Protein AF-A0AAE3XC97-F1 (afdb_monomer)

pLDDT: mean 83.74, std 15.56, range [29.81, 98.5]

Sequence (335 aa):
MTAPARVTTVPLIYLNSVMHAGRLDPARVGENSGGGSLEGHSLSVSLCPQAWRRVARLGGTILFELYRSGGIFLDMHAVQGNARLLAAVLDWAVGQGLTEWQSRWQTWSQDEDGDWRYTLSASLQEAVAEAVDTHNLWEHLNEDEDTVDLSVLPVMDDGRSVVQEVRVPVGGAALRDLTGLNVGPNVDATDAVLIAWAMQVLPDLLGQDVDGVWWRETYRPAALSAPRGAIFPARVPAWQARREAWSNVDDAALLRAMPRTRRVKVPTGAPRVDVRQSGAEWKVTLVSVKPAVHLGWFETEAAAQRARQVALKRYAAGDGRSAGSGPRPARQAGA

Radius of gyration: 23.76 Å; Cα contacts (8 Å, |Δi|>4): 610; chains: 1; bounding box: 58×68×69 Å

Organism: NCBI:txid1309411

Secondary structure (DSSP, 8-state):
-PPPPPP-EEEEEEEEEEEEES---TTSTTT---S--TTTTSEEEES-HHHHHHHTT-TTPPEEEEEEEEEEEEEHHHHHT-HHHHHHHHHHHHHTTSEEEEEEEEEEEE-TTS-EEEEEESSHHHHHHHHHHHTT-GGGSBTTTTB--GGGS-B-TTS-BSEEEEEEEEE-HHHHHHH-----TTS--HHHHHHHHHHHTHHHHHTS---EEEE----BTTTTB--EEEE-GGGGGGSEEEEE-GGG--HHHHHHTPPPPEEEEPPTT---EEEEEETTEEEEEE-SSSS-EEEEEESSHHHHHHHHHHHHHHHHTT-TT--S-PPPPP-----

Solvent-accessible surface area (backbone atoms only — not comparable to full-atom values): 19111 Å² total; per-residue (Å²): 135,81,80,79,60,79,77,51,64,47,46,31,34,64,41,47,62,40,32,32,78,45,90,87,49,84,95,48,57,48,76,74,44,76,76,71,42,96,51,13,24,27,48,63,33,22,55,30,58,70,48,46,38,60,61,70,62,48,75,93,50,50,37,29,39,34,38,32,85,69,35,33,24,40,31,50,58,61,36,67,76,29,64,68,54,39,49,34,52,52,53,47,34,40,75,68,64,27,29,49,82,41,77,30,17,36,24,52,47,62,49,100,81,66,52,80,47,73,50,51,25,86,40,66,67,58,20,48,52,53,43,32,64,75,68,66,41,70,89,57,48,39,92,90,68,83,44,62,64,73,86,77,54,62,60,44,99,86,69,45,60,32,61,43,84,43,78,41,45,26,27,38,67,67,38,24,74,72,36,43,36,82,43,35,94,60,30,79,22,59,66,55,49,52,51,49,41,47,70,70,46,44,24,70,55,65,76,45,83,56,35,32,40,29,42,82,46,64,84,37,58,88,74,66,28,52,39,35,31,27,34,34,50,95,40,49,84,72,41,50,76,42,82,47,61,78,90,78,63,53,40,68,60,41,53,73,66,55,65,69,78,40,77,43,70,41,60,91,74,54,75,37,64,48,76,43,78,61,86,84,32,20,39,30,29,36,63,60,47,87,75,61,43,80,76,48,76,22,80,40,66,72,56,31,52,52,51,42,53,52,51,49,54,41,45,74,72,65,55,73,84,65,86,84,77,75,84,77,83,77,80,82,77,83,128

Nearest PDB structures (foldseek):
  3jpu-assembly3_D  TM=2.698E-01  e=8.202E+00  Pseudomonas aeruginosa

Mean predicted aligned error: 11.24 Å

Structure (mmCIF, N/CA/C/O backbone):
data_AF-A0AAE3XC97-F1
#
_entry.id   AF-A0AAE3XC97-F1
#
loop_
_atom_site.group_PDB
_atom_site.id
_atom_site.type_symbol
_atom_site.label_atom_id
_atom_site.label_alt_id
_atom_site.label_comp_id
_atom_site.label_asym_id
_atom_site.label_entity_id
_atom_site.label_seq_id
_atom_site.pdbx_PDB_ins_code
_atom_site.Cartn_x
_atom_site.Cartn_y
_atom_site.Cartn_z
_atom_site.occupancy
_atom_site.B_iso_or_equiv
_atom_site.auth_seq_id
_atom_site.auth_comp_id
_atom_site.auth_asym_id
_atom_site.auth_atom_id
_atom_site.pdbx_PDB_model_num
ATOM 1 N N . MET A 1 1 ? -6.642 25.762 -7.904 1.00 32.47 1 MET A N 1
ATOM 2 C CA . MET A 1 1 ? -6.597 24.483 -7.163 1.00 32.47 1 MET A CA 1
ATOM 3 C C . MET A 1 1 ? -8.005 23.919 -7.089 1.00 32.47 1 MET A C 1
ATOM 5 O O . MET A 1 1 ? -8.877 24.548 -6.499 1.00 32.47 1 MET A O 1
ATOM 9 N N . THR A 1 2 ? -8.254 22.804 -7.766 1.00 29.81 2 THR A N 1
ATOM 10 C CA . THR A 1 2 ? -9.528 22.072 -7.732 1.00 29.81 2 THR A CA 1
ATOM 11 C C . THR A 1 2 ? -9.727 21.489 -6.332 1.00 29.81 2 THR A C 1
ATOM 13 O O . THR A 1 2 ? -8.764 21.037 -5.719 1.00 29.81 2 THR A O 1
ATOM 16 N N . ALA A 1 3 ? -10.946 21.525 -5.789 1.00 36.25 3 ALA A N 1
ATOM 17 C CA . ALA A 1 3 ? -11.217 20.897 -4.495 1.00 36.25 3 ALA A CA 1
ATOM 18 C C . ALA A 1 3 ? -10.896 19.388 -4.571 1.00 36.25 3 ALA A C 1
ATOM 20 O O . ALA A 1 3 ? -11.250 18.770 -5.580 1.00 36.25 3 ALA A O 1
ATOM 21 N N . PRO A 1 4 ? -10.266 18.789 -3.540 1.00 51.47 4 PRO A N 1
ATOM 22 C CA . PRO A 1 4 ? -9.873 17.385 -3.580 1.00 51.47 4 PRO A CA 1
ATOM 23 C C . PRO A 1 4 ? -11.092 16.499 -3.843 1.00 51.47 4 PRO A C 1
ATOM 25 O O . PRO A 1 4 ? -12.177 16.711 -3.279 1.00 51.47 4 PRO A O 1
ATOM 28 N N . ALA A 1 5 ? -10.921 15.521 -4.736 1.00 60.62 5 ALA A N 1
ATOM 29 C CA . ALA A 1 5 ? -11.988 14.612 -5.121 1.00 60.62 5 ALA A CA 1
ATOM 30 C C . ALA A 1 5 ? -12.538 13.894 -3.878 1.00 60.62 5 ALA A C 1
ATOM 32 O O . ALA A 1 5 ? -11.799 13.364 -3.049 1.00 60.62 5 ALA A O 1
ATOM 33 N N . ARG A 1 6 ? -13.866 13.889 -3.718 1.00 71.25 6 ARG A N 1
ATOM 34 C CA . ARG A 1 6 ? -14.495 13.217 -2.576 1.00 71.25 6 ARG A CA 1
ATOM 35 C C . ARG A 1 6 ? -14.364 11.704 -2.730 1.00 71.25 6 ARG A C 1
ATOM 37 O O . ARG A 1 6 ? -14.941 11.127 -3.650 1.00 71.25 6 ARG A O 1
ATOM 44 N N . VAL A 1 7 ? -13.706 11.063 -1.767 1.00 82.62 7 VAL A N 1
ATOM 45 C CA . VAL A 1 7 ? -13.760 9.607 -1.598 1.00 82.62 7 VAL A CA 1
ATOM 46 C C . VAL A 1 7 ? -15.183 9.215 -1.196 1.00 82.62 7 VAL A C 1
ATOM 48 O O . VAL A 1 7 ? -15.694 9.654 -0.167 1.00 82.62 7 VAL A O 1
ATOM 51 N N . THR A 1 8 ? -15.849 8.428 -2.039 1.00 84.75 8 THR A N 1
ATOM 52 C CA . THR A 1 8 ? -17.245 7.988 -1.838 1.00 84.75 8 THR A CA 1
ATOM 53 C C . THR A 1 8 ? -17.368 6.484 -1.634 1.00 84.75 8 THR A C 1
ATOM 55 O O . THR A 1 8 ? -18.340 6.018 -1.042 1.00 84.75 8 THR A O 1
ATOM 58 N N . THR A 1 9 ? -16.378 5.718 -2.086 1.00 92.69 9 THR A N 1
ATOM 59 C CA . THR A 1 9 ? -16.299 4.270 -1.902 1.00 92.69 9 THR A CA 1
ATOM 60 C C . THR A 1 9 ? -14.858 3.844 -1.693 1.00 92.69 9 THR A C 1
ATOM 62 O O . THR A 1 9 ? -13.979 4.370 -2.376 1.00 92.69 9 THR A O 1
ATOM 65 N N . VAL A 1 10 ? -14.637 2.849 -0.837 1.00 95.31 10 VAL A N 1
ATOM 66 C CA . VAL A 1 10 ? -13.319 2.250 -0.595 1.00 95.31 10 VAL A CA 1
ATOM 67 C C . VAL A 1 10 ? -13.383 0.739 -0.854 1.00 95.31 10 VAL A C 1
ATOM 69 O O . VAL A 1 10 ? -14.351 0.099 -0.429 1.00 95.31 10 VAL A O 1
ATOM 72 N N . PRO A 1 11 ? -12.416 0.155 -1.583 1.00 97.88 11 PRO A N 1
ATOM 73 C CA . PRO A 1 11 ? -12.358 -1.284 -1.810 1.00 97.88 11 PRO A CA 1
ATOM 74 C C . PRO A 1 11 ? -11.697 -2.006 -0.623 1.00 97.88 11 PRO A C 1
ATOM 76 O O . PRO A 1 11 ? -10.529 -1.785 -0.332 1.00 97.88 11 PRO A O 1
ATOM 79 N N . LEU A 1 12 ? -12.437 -2.880 0.058 1.00 98.12 12 LEU A N 1
ATOM 80 C CA . LEU A 1 12 ? -11.968 -3.614 1.238 1.00 98.12 12 LEU A CA 1
ATOM 81 C C . LEU A 1 12 ? -12.045 -5.130 1.037 1.00 98.12 12 LEU A C 1
ATOM 83 O O . LEU A 1 12 ? -12.896 -5.632 0.298 1.00 98.12 12 LEU A O 1
ATOM 87 N N . ILE A 1 13 ? -11.202 -5.858 1.760 1.00 97.69 13 ILE A N 1
ATOM 88 C CA . ILE A 1 13 ? -11.203 -7.317 1.883 1.00 97.69 13 ILE A CA 1
ATOM 89 C C . ILE A 1 13 ? -11.402 -7.661 3.356 1.00 97.69 13 ILE A C 1
ATOM 91 O O . ILE A 1 13 ? -10.852 -7.002 4.234 1.00 97.69 13 ILE A O 1
ATOM 95 N N . TYR A 1 14 ? -12.201 -8.694 3.618 1.00 97.56 14 TYR A N 1
ATOM 96 C CA . TYR A 1 14 ? -12.510 -9.152 4.969 1.00 97.56 14 TYR A CA 1
ATOM 97 C C . TYR A 1 14 ? -11.948 -10.551 5.172 1.00 97.56 14 TYR A C 1
ATOM 99 O O . TYR A 1 14 ? -12.458 -11.489 4.567 1.00 97.56 14 TYR A O 1
ATOM 107 N N . LEU A 1 15 ? -10.918 -10.698 5.998 1.00 96.94 15 LEU A N 1
ATOM 108 C CA . LEU A 1 15 ? -10.241 -11.970 6.249 1.00 96.94 15 LEU A CA 1
ATOM 109 C C . LEU A 1 15 ? -10.434 -12.387 7.703 1.00 96.94 15 LEU A C 1
ATOM 111 O O . LEU A 1 15 ? -10.266 -11.578 8.609 1.00 96.94 15 LEU A O 1
ATOM 115 N N . ASN A 1 16 ? -10.777 -13.657 7.917 1.00 96.56 16 ASN A N 1
ATOM 116 C CA . ASN A 1 16 ? -10.927 -14.218 9.263 1.00 96.56 16 ASN A CA 1
ATOM 117 C C . ASN A 1 16 ? -9.623 -14.814 9.794 1.00 96.56 16 ASN A C 1
ATOM 119 O O . ASN A 1 16 ? -9.385 -14.810 11.000 1.00 96.56 16 ASN A O 1
ATOM 123 N N . SER A 1 17 ? -8.790 -15.332 8.897 1.00 96.44 17 SER A N 1
ATOM 124 C CA . SER A 1 17 ? -7.462 -15.824 9.223 1.00 96.44 17 SER A CA 1
ATOM 125 C C . SER A 1 17 ? -6.478 -15.538 8.100 1.00 96.44 17 SER A C 1
ATOM 127 O O . SER A 1 17 ? -6.857 -15.391 6.935 1.00 96.44 17 SER A O 1
ATOM 129 N N . VAL A 1 18 ? -5.211 -15.421 8.482 1.00 96.81 18 VAL A N 1
ATOM 130 C CA . VAL A 1 18 ? -4.061 -15.245 7.593 1.00 96.81 18 VAL A CA 1
ATOM 131 C C . VAL A 1 18 ? -2.865 -15.998 8.165 1.00 96.81 18 VAL A C 1
ATOM 133 O O . VAL A 1 18 ? -2.835 -16.322 9.350 1.00 96.81 18 VAL A O 1
ATOM 136 N N . MET A 1 19 ? -1.865 -16.266 7.334 1.00 95.75 19 MET A N 1
ATOM 137 C CA . MET A 1 19 ? -0.657 -16.983 7.732 1.00 95.75 19 MET A CA 1
ATOM 138 C C . MET A 1 19 ? 0.523 -16.020 7.827 1.00 95.75 19 MET A C 1
ATOM 140 O O . MET A 1 19 ? 0.697 -15.166 6.962 1.00 95.75 19 MET A O 1
ATOM 144 N N . HIS A 1 20 ? 1.358 -16.183 8.848 1.00 93.56 20 HIS A N 1
ATOM 145 C CA . HIS A 1 20 ? 2.629 -15.482 8.998 1.00 93.56 20 HIS A CA 1
ATOM 146 C C . HIS A 1 20 ? 3.760 -16.503 9.119 1.00 93.56 20 HIS A C 1
ATOM 148 O O . HIS A 1 20 ? 3.733 -17.362 10.001 1.00 93.56 20 HIS A O 1
ATOM 154 N N . ALA A 1 21 ? 4.762 -16.404 8.250 1.00 90.38 21 ALA A N 1
ATOM 155 C CA . ALA A 1 21 ? 5.972 -17.212 8.321 1.00 90.38 21 ALA A CA 1
ATOM 156 C C . ALA A 1 21 ? 7.121 -16.342 8.836 1.00 90.38 21 ALA A C 1
ATOM 158 O O . ALA A 1 21 ? 7.524 -15.389 8.171 1.00 90.38 21 ALA A O 1
ATOM 159 N N . GLY A 1 22 ? 7.644 -16.653 10.020 1.00 86.06 22 GLY A N 1
ATOM 160 C CA . GLY A 1 22 ? 8.682 -15.836 10.638 1.00 86.06 22 GLY A CA 1
ATOM 161 C C . GLY A 1 22 ? 8.659 -15.860 12.159 1.00 86.06 22 GLY A C 1
ATOM 162 O O . GLY A 1 22 ? 8.011 -16.691 12.797 1.00 86.06 22 GLY A O 1
ATOM 163 N N . ARG A 1 23 ? 9.428 -14.950 12.760 1.00 82.00 23 ARG A N 1
ATOM 164 C CA . ARG A 1 23 ? 9.372 -14.702 14.202 1.00 82.00 23 ARG A C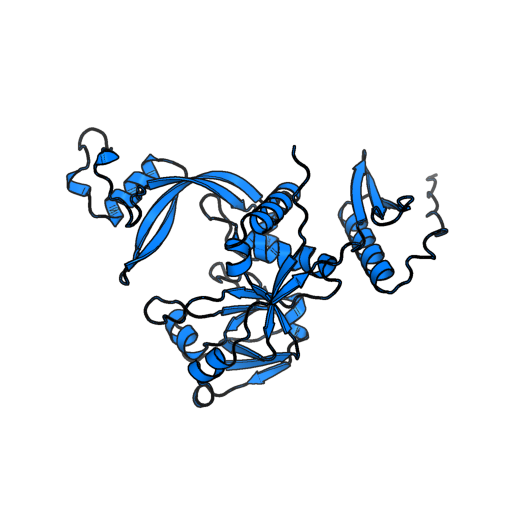A 1
ATOM 165 C C . ARG A 1 23 ? 8.235 -13.728 14.478 1.00 82.00 23 ARG A C 1
ATOM 167 O O . ARG A 1 23 ? 8.267 -12.605 13.989 1.00 82.00 23 ARG A O 1
ATOM 174 N N . LEU A 1 24 ? 7.292 -14.143 15.314 1.00 80.00 24 LEU A N 1
ATOM 175 C CA . LEU A 1 24 ? 6.235 -13.276 15.809 1.00 80.00 24 LEU A CA 1
ATOM 176 C C . LEU A 1 24 ? 6.564 -12.849 17.240 1.00 80.00 24 LEU A C 1
ATOM 178 O O . LEU A 1 24 ? 6.436 -13.643 18.171 1.00 80.00 24 LEU A O 1
ATOM 182 N N . ASP A 1 25 ? 6.981 -11.599 17.397 1.00 73.81 25 ASP A N 1
ATOM 183 C CA . ASP A 1 25 ? 7.041 -10.927 18.693 1.00 73.81 25 ASP A CA 1
ATOM 184 C C . ASP A 1 25 ? 6.136 -9.689 18.629 1.00 73.81 25 ASP A C 1
ATOM 186 O O . ASP A 1 25 ? 6.539 -8.676 18.050 1.00 73.81 25 ASP A O 1
ATOM 190 N N . PRO A 1 26 ? 4.908 -9.761 19.179 1.00 66.94 26 PRO A N 1
ATOM 191 C CA . PRO A 1 26 ? 3.961 -8.650 19.153 1.00 66.94 26 PRO A CA 1
ATOM 192 C C . PRO A 1 26 ? 4.503 -7.358 19.776 1.00 66.94 26 PRO A C 1
ATOM 194 O O . PRO A 1 26 ? 4.055 -6.282 19.394 1.00 66.94 26 PRO A O 1
ATOM 197 N N . ALA A 1 27 ? 5.461 -7.448 20.708 1.00 65.94 27 ALA A N 1
ATOM 198 C CA . ALA A 1 27 ? 6.066 -6.284 21.354 1.00 65.94 27 ALA A CA 1
ATOM 199 C C . ALA A 1 27 ? 7.127 -5.594 20.482 1.00 65.94 27 ALA A C 1
ATOM 201 O O . ALA A 1 27 ? 7.546 -4.490 20.807 1.00 65.94 27 ALA A O 1
ATOM 202 N N . ARG A 1 28 ? 7.556 -6.237 19.388 1.00 65.69 28 ARG A N 1
ATOM 203 C CA . ARG A 1 28 ? 8.660 -5.782 18.527 1.00 65.69 28 ARG A CA 1
ATOM 204 C C . ARG A 1 28 ? 8.273 -5.678 17.050 1.00 65.69 28 ARG A C 1
ATOM 206 O O . ARG A 1 28 ? 9.139 -5.590 16.176 1.00 65.69 28 ARG A O 1
ATOM 213 N N . VAL A 1 29 ? 6.973 -5.712 16.743 1.00 63.72 29 VAL A N 1
ATOM 214 C CA . VAL A 1 29 ? 6.475 -5.473 15.381 1.00 63.72 29 VAL A CA 1
ATOM 215 C C . VAL A 1 29 ? 6.812 -4.035 14.991 1.00 63.72 29 VAL A C 1
ATOM 217 O O . VAL A 1 29 ? 6.397 -3.097 15.664 1.00 63.72 29 VAL A O 1
ATOM 220 N N . GLY A 1 30 ? 7.582 -3.877 13.914 1.00 58.34 30 GLY A N 1
ATOM 221 C CA . GLY A 1 30 ? 8.114 -2.591 13.458 1.00 58.34 30 GLY A CA 1
ATOM 222 C C . GLY A 1 30 ? 9.594 -2.357 13.781 1.00 58.34 30 GLY A C 1
ATOM 223 O O . GLY A 1 30 ? 10.214 -1.532 13.120 1.00 58.34 30 GLY A O 1
ATOM 224 N N . GLU A 1 31 ? 10.193 -3.114 14.710 1.00 57.91 31 GLU A N 1
ATOM 225 C CA . GLU A 1 31 ? 11.610 -2.957 15.096 1.00 57.91 31 GLU A CA 1
ATOM 226 C C . GLU A 1 31 ? 12.584 -3.785 14.238 1.00 57.91 31 GLU A C 1
ATOM 228 O O . GLU A 1 31 ? 13.773 -3.485 14.183 1.00 57.91 31 GLU A O 1
ATOM 233 N N . ASN A 1 32 ? 12.100 -4.844 13.576 1.00 46.59 32 ASN A N 1
ATOM 234 C CA . ASN A 1 32 ? 12.940 -5.829 12.872 1.00 46.59 32 ASN A CA 1
ATOM 235 C C . ASN A 1 32 ? 12.975 -5.668 11.342 1.00 46.59 32 ASN A C 1
ATOM 237 O O . ASN A 1 32 ? 13.538 -6.514 10.647 1.00 46.59 32 ASN A O 1
ATOM 241 N N . SER A 1 33 ? 12.397 -4.606 10.788 1.00 50.41 33 SER A N 1
ATOM 242 C CA . SER A 1 33 ? 12.441 -4.323 9.352 1.00 50.41 33 SER A CA 1
ATOM 243 C C . SER A 1 33 ? 13.753 -3.622 9.000 1.00 50.41 33 SER A C 1
ATOM 245 O O . SER A 1 33 ? 13.781 -2.424 8.733 1.00 50.41 33 SER A O 1
ATOM 247 N N . GLY A 1 34 ? 14.865 -4.361 9.039 1.00 43.94 34 GLY A N 1
ATOM 248 C CA . GLY A 1 34 ? 16.161 -3.886 8.555 1.00 43.94 34 GLY A CA 1
ATOM 249 C C . GLY A 1 34 ? 16.113 -3.634 7.049 1.00 43.94 34 GLY A C 1
ATOM 250 O O . GLY A 1 34 ? 16.488 -4.513 6.289 1.00 43.94 34 GLY A O 1
ATOM 251 N N . GLY A 1 35 ? 15.586 -2.480 6.628 1.00 44.91 35 GLY A N 1
ATOM 252 C CA . GLY A 1 35 ? 15.635 -1.901 5.275 1.00 44.91 35 GLY A CA 1
ATOM 253 C C . GLY A 1 35 ? 15.030 -2.691 4.101 1.00 44.91 35 GLY A C 1
ATOM 254 O O . GLY A 1 35 ? 14.760 -2.086 3.071 1.00 44.91 35 GLY A O 1
ATOM 255 N N . GLY A 1 36 ? 14.810 -4.004 4.228 1.00 49.22 36 GLY A N 1
ATOM 256 C CA . GLY A 1 36 ? 14.456 -4.912 3.128 1.00 49.22 36 GLY A CA 1
ATOM 257 C C . GLY A 1 36 ? 13.062 -5.540 3.208 1.00 49.22 36 GLY A C 1
ATOM 258 O O . GLY A 1 36 ? 12.759 -6.425 2.415 1.00 49.22 36 GLY A O 1
ATOM 259 N N . SER A 1 37 ? 12.219 -5.126 4.161 1.00 63.97 37 SER A N 1
ATOM 260 C CA . SER A 1 37 ? 10.812 -5.556 4.220 1.00 63.97 37 SER A CA 1
ATOM 261 C C . SER A 1 37 ? 10.001 -4.827 3.147 1.00 63.97 37 SER A C 1
ATOM 263 O O . SER A 1 37 ? 9.996 -3.594 3.129 1.00 63.97 37 SER A O 1
ATOM 265 N N . LEU A 1 38 ? 9.284 -5.568 2.296 1.00 62.84 38 LEU A N 1
ATOM 266 C CA . LEU A 1 38 ? 8.373 -4.996 1.292 1.00 62.84 38 LEU A CA 1
ATOM 267 C C . LEU A 1 38 ? 7.117 -4.377 1.930 1.00 62.84 38 LEU A C 1
ATOM 269 O O . LEU A 1 38 ? 6.371 -3.663 1.268 1.00 62.84 38 LEU A O 1
ATOM 273 N N . GLU A 1 39 ? 6.889 -4.632 3.219 1.00 73.94 39 GLU A N 1
ATOM 274 C CA . GLU A 1 39 ? 5.749 -4.147 3.997 1.00 73.94 39 GLU A CA 1
ATOM 275 C C . GLU A 1 39 ? 6.148 -3.130 5.086 1.00 73.94 39 GLU A C 1
ATOM 277 O O . GLU A 1 39 ? 5.309 -2.695 5.885 1.00 73.94 39 GLU A O 1
ATOM 282 N N . GLY A 1 40 ? 7.430 -2.747 5.135 1.00 82.88 40 GLY A N 1
ATOM 283 C CA . GLY A 1 40 ? 7.964 -1.781 6.094 1.00 82.88 40 GLY A CA 1
ATOM 284 C C . GLY A 1 40 ? 7.798 -2.256 7.538 1.00 82.88 40 GLY A C 1
ATOM 285 O O . GLY A 1 40 ? 8.165 -3.386 7.864 1.00 82.88 40 GLY A O 1
ATOM 286 N N . HIS A 1 41 ? 7.229 -1.405 8.398 1.00 87.38 41 HIS A N 1
ATOM 287 C CA . HIS A 1 41 ? 6.978 -1.710 9.811 1.00 87.38 41 HIS A CA 1
ATOM 288 C C . HIS A 1 41 ? 5.860 -2.738 10.039 1.00 87.38 41 HIS A C 1
ATOM 290 O O . HIS A 1 41 ? 5.731 -3.267 11.143 1.00 87.38 41 HIS A O 1
ATOM 296 N N . SER A 1 42 ? 5.026 -3.003 9.033 1.00 90.94 42 SER A N 1
ATOM 297 C CA . SER A 1 42 ? 3.855 -3.868 9.178 1.00 90.94 42 SER A CA 1
ATOM 298 C C . SER A 1 42 ? 4.231 -5.353 9.223 1.00 90.94 42 SER A C 1
ATOM 300 O O . SER A 1 42 ? 5.241 -5.785 8.671 1.00 90.94 42 SER A O 1
ATOM 302 N N . LEU A 1 43 ? 3.397 -6.165 9.876 1.00 91.38 43 LEU A N 1
ATOM 303 C CA . LEU A 1 43 ? 3.575 -7.614 9.934 1.00 91.38 43 LEU A CA 1
ATOM 304 C C . LEU A 1 43 ? 3.118 -8.248 8.615 1.00 91.38 43 LEU A C 1
ATOM 306 O O . LEU A 1 43 ? 1.920 -8.266 8.331 1.00 91.38 43 LEU A O 1
ATOM 310 N N . SER A 1 44 ? 4.058 -8.791 7.839 1.00 91.94 44 SER A N 1
ATOM 311 C CA . SER A 1 44 ? 3.756 -9.486 6.580 1.00 91.94 44 SER A CA 1
ATOM 312 C C . SER A 1 44 ? 2.934 -10.756 6.826 1.00 91.94 44 SER A C 1
ATOM 314 O O . SER A 1 44 ? 3.241 -11.557 7.717 1.00 91.94 44 SER A O 1
ATOM 316 N N . VAL A 1 45 ? 1.871 -10.933 6.045 1.00 94.19 45 VAL A N 1
ATOM 317 C CA . VAL A 1 45 ? 0.934 -12.057 6.121 1.00 94.19 45 VAL A CA 1
ATOM 318 C C . VAL A 1 45 ? 0.525 -12.523 4.726 1.00 94.19 45 VAL A C 1
ATOM 320 O O . VAL A 1 45 ? 0.593 -11.777 3.753 1.00 94.19 45 VAL A O 1
ATOM 323 N N . SER A 1 46 ? 0.059 -13.762 4.600 1.00 94.25 46 SER A N 1
ATOM 324 C CA . SER A 1 46 ? -0.355 -14.320 3.314 1.00 94.25 46 SER A CA 1
ATOM 325 C C . SER A 1 46 ? -1.445 -15.388 3.449 1.00 94.25 46 SER A C 1
ATOM 327 O O . SER A 1 46 ? -1.650 -15.964 4.514 1.00 94.25 46 SER A O 1
ATOM 329 N N . LEU A 1 47 ? -2.143 -15.661 2.344 1.00 94.75 47 LEU A N 1
ATOM 330 C CA . LEU A 1 47 ? -2.975 -16.858 2.153 1.00 94.75 47 LEU A CA 1
ATOM 331 C C . LEU A 1 47 ? -2.244 -17.955 1.354 1.00 94.75 47 LEU A C 1
ATOM 333 O O . LEU A 1 47 ? -2.847 -18.954 0.991 1.00 94.75 47 LEU A O 1
ATOM 337 N N . CYS A 1 48 ? -0.964 -17.752 1.040 1.00 93.50 48 CYS A N 1
ATOM 338 C CA . CYS A 1 48 ? -0.124 -18.634 0.231 1.00 93.50 48 CYS A CA 1
ATOM 339 C C . CYS A 1 48 ? 1.239 -18.886 0.902 1.00 93.50 48 CYS A C 1
ATOM 341 O O . CYS A 1 48 ? 2.283 -18.589 0.307 1.00 93.50 48 CYS A O 1
ATOM 343 N N . PRO A 1 49 ? 1.287 -19.338 2.168 1.00 92.00 49 PRO A N 1
ATOM 344 C CA . PRO A 1 49 ? 2.554 -19.458 2.877 1.00 92.00 49 PRO A CA 1
ATOM 345 C C . PRO A 1 49 ? 3.537 -20.420 2.195 1.00 92.00 49 PRO A C 1
ATOM 347 O O . PRO A 1 49 ? 4.741 -20.189 2.296 1.00 92.00 49 PRO A O 1
ATOM 350 N N . GLN A 1 50 ? 3.084 -21.461 1.479 1.00 91.00 50 GLN A N 1
ATOM 351 C CA . GLN A 1 50 ? 4.006 -22.371 0.782 1.00 91.00 50 GLN A CA 1
ATOM 352 C C . GLN A 1 50 ? 4.710 -21.674 -0.383 1.00 91.00 50 GLN A C 1
ATOM 354 O O . GLN A 1 50 ? 5.918 -21.851 -0.556 1.00 91.00 50 GLN A O 1
ATOM 359 N N . ALA A 1 51 ? 3.981 -20.873 -1.164 1.00 89.94 51 ALA A N 1
ATOM 360 C CA . ALA A 1 51 ? 4.569 -20.033 -2.201 1.00 89.94 51 ALA A CA 1
ATOM 361 C C . ALA A 1 51 ? 5.545 -19.016 -1.597 1.00 89.94 51 ALA A C 1
ATOM 363 O O . ALA A 1 51 ? 6.707 -18.970 -1.998 1.00 89.94 51 ALA A O 1
ATOM 364 N N . TRP A 1 52 ? 5.126 -18.276 -0.566 1.00 86.38 52 TRP A N 1
ATOM 365 C CA . TRP A 1 52 ? 5.969 -17.259 0.072 1.00 86.38 52 TRP A CA 1
ATOM 366 C C . TRP A 1 52 ? 7.230 -17.822 0.712 1.00 86.38 52 TRP A C 1
ATOM 368 O O . TRP A 1 52 ? 8.290 -17.205 0.633 1.00 86.38 52 TRP A O 1
ATOM 378 N N . ARG A 1 53 ? 7.163 -19.031 1.275 1.00 86.75 53 ARG A N 1
ATOM 379 C CA . ARG A 1 53 ? 8.343 -19.735 1.781 1.00 86.75 53 ARG A CA 1
ATOM 380 C C . ARG A 1 53 ? 9.410 -19.924 0.701 1.00 86.75 53 ARG A C 1
ATOM 382 O O . ARG A 1 53 ? 10.596 -19.859 1.021 1.00 86.75 53 ARG A O 1
ATOM 389 N N . ARG A 1 54 ? 9.001 -20.168 -0.549 1.00 83.81 54 ARG A N 1
ATOM 390 C CA . ARG A 1 54 ? 9.912 -20.311 -1.696 1.00 83.81 54 ARG A CA 1
ATOM 391 C C . ARG A 1 54 ? 10.419 -18.948 -2.156 1.00 83.81 54 ARG A C 1
ATOM 393 O O . ARG A 1 54 ? 11.629 -18.768 -2.246 1.00 83.81 54 ARG A O 1
ATOM 400 N N . VAL A 1 55 ? 9.505 -17.998 -2.366 1.00 79.19 55 VAL A N 1
ATOM 401 C CA . VAL A 1 55 ? 9.799 -16.653 -2.890 1.00 79.19 55 VAL A CA 1
ATOM 402 C C . VAL A 1 55 ? 10.742 -15.884 -1.967 1.00 79.19 55 VAL A C 1
ATOM 404 O O . VAL A 1 55 ? 11.824 -15.478 -2.375 1.00 79.19 55 VAL A O 1
ATOM 407 N N . ALA A 1 56 ? 10.385 -15.758 -0.690 1.00 73.25 56 ALA A N 1
ATOM 408 C CA . ALA A 1 56 ? 11.165 -15.006 0.289 1.00 73.25 56 ALA A CA 1
ATOM 409 C C . ALA A 1 56 ? 12.270 -15.847 0.960 1.00 73.25 56 ALA A C 1
ATOM 411 O O . ALA A 1 56 ? 12.864 -15.417 1.947 1.00 73.25 56 ALA A O 1
ATOM 412 N N . ARG A 1 57 ? 12.545 -17.062 0.449 1.00 74.56 57 ARG A N 1
ATOM 413 C CA . ARG A 1 57 ? 13.581 -17.990 0.946 1.00 74.56 57 ARG A CA 1
ATOM 414 C C . ARG A 1 57 ? 13.547 -18.185 2.473 1.00 74.56 57 ARG A C 1
ATOM 416 O O . ARG A 1 57 ? 14.581 -18.351 3.116 1.00 74.56 57 ARG A O 1
ATOM 423 N N . LEU A 1 58 ? 12.349 -18.221 3.060 1.00 67.25 58 LEU A N 1
ATOM 424 C CA . LEU A 1 58 ? 12.100 -18.209 4.513 1.00 67.25 58 LEU A CA 1
ATOM 425 C C . LEU A 1 58 ? 12.409 -19.550 5.218 1.00 67.25 58 LEU A C 1
ATOM 427 O O . LEU A 1 58 ? 11.766 -19.885 6.211 1.00 67.25 58 LEU A O 1
ATOM 431 N N . GLY A 1 59 ? 13.315 -20.379 4.694 1.00 56.22 59 GLY A N 1
ATOM 432 C CA . GLY A 1 59 ? 13.530 -21.767 5.127 1.00 56.22 59 GLY A CA 1
ATOM 433 C C . GLY A 1 59 ? 13.591 -21.967 6.653 1.00 56.22 59 GLY A C 1
ATOM 434 O O . GLY A 1 59 ? 14.244 -21.213 7.365 1.00 56.22 59 GLY A O 1
ATOM 435 N N . GLY A 1 60 ? 12.902 -22.999 7.163 1.00 61.47 60 GLY A N 1
ATOM 436 C CA . GLY A 1 60 ? 12.966 -23.403 8.579 1.00 61.47 60 GLY A CA 1
ATOM 437 C C . GLY A 1 60 ? 12.286 -22.458 9.580 1.00 61.47 60 GLY A C 1
ATOM 438 O O . GLY A 1 60 ? 12.390 -22.680 10.785 1.00 61.47 60 GLY A O 1
ATOM 439 N N . THR A 1 61 ? 11.588 -21.420 9.113 1.00 79.69 61 THR A N 1
ATOM 440 C CA . THR A 1 61 ? 10.855 -20.486 9.978 1.00 79.69 61 THR A CA 1
ATOM 441 C C . THR A 1 61 ? 9.579 -21.096 10.565 1.00 79.69 61 THR A C 1
ATOM 443 O O . THR A 1 61 ? 8.985 -22.037 10.025 1.00 79.69 61 THR A O 1
ATOM 446 N N . ILE A 1 62 ? 9.165 -20.560 11.716 1.00 89.19 62 ILE A N 1
ATOM 447 C CA . ILE A 1 62 ? 7.918 -20.940 12.381 1.00 89.19 62 ILE A CA 1
ATOM 448 C C . ILE A 1 62 ? 6.753 -20.376 11.566 1.00 89.19 62 ILE A C 1
ATOM 450 O O . ILE A 1 62 ? 6.776 -19.211 11.170 1.00 89.19 62 ILE A O 1
ATOM 454 N N . LEU A 1 63 ? 5.740 -21.207 11.335 1.00 92.81 63 LEU A N 1
ATOM 455 C CA . LEU A 1 63 ? 4.481 -20.787 10.741 1.00 92.81 63 LEU A CA 1
ATOM 456 C C . LEU A 1 63 ? 3.467 -20.506 11.850 1.00 92.81 63 LEU A C 1
ATOM 458 O O . LEU A 1 63 ? 3.302 -21.300 12.781 1.00 92.81 63 LEU A O 1
ATOM 462 N N . PHE A 1 64 ? 2.789 -19.374 11.735 1.00 94.44 64 PHE A N 1
ATOM 463 C CA . PHE A 1 64 ? 1.676 -18.990 12.584 1.00 94.44 64 PHE A CA 1
ATOM 464 C C . PHE A 1 64 ? 0.423 -18.818 11.735 1.00 94.44 64 PHE A C 1
ATOM 466 O O . PHE A 1 64 ? 0.453 -18.133 10.714 1.00 94.44 64 PHE A O 1
ATOM 473 N N . GLU A 1 65 ? -0.682 -19.386 12.198 1.00 96.25 65 GLU A N 1
ATOM 474 C CA . GLU A 1 65 ? -2.009 -18.928 11.814 1.00 96.25 65 GLU A CA 1
ATOM 475 C C . GLU A 1 65 ? -2.394 -17.768 12.739 1.00 96.25 65 GLU A C 1
ATOM 477 O O . GLU A 1 65 ? -2.298 -17.872 13.967 1.00 96.25 65 GLU A O 1
ATOM 482 N N . LEU A 1 66 ? -2.814 -16.657 12.145 1.00 97.06 66 LEU A N 1
ATOM 483 C CA . LEU A 1 66 ? -3.353 -15.498 12.840 1.00 97.06 66 LEU A CA 1
ATOM 484 C C . LEU A 1 66 ? -4.855 -15.440 12.587 1.00 97.06 66 LEU A C 1
ATOM 486 O O . LEU A 1 66 ? -5.281 -15.416 11.434 1.00 97.06 66 LEU A O 1
ATOM 490 N N . TYR A 1 67 ? -5.652 -15.375 13.649 1.00 97.06 67 TYR A N 1
ATOM 491 C CA . TYR A 1 67 ? -7.109 -15.349 13.580 1.00 97.06 67 TYR A CA 1
ATOM 492 C C . TYR A 1 67 ? -7.691 -14.060 14.166 1.00 97.06 67 TYR A C 1
ATOM 494 O O . TYR A 1 67 ? -7.365 -13.656 15.286 1.00 97.06 67 TYR A O 1
ATOM 502 N N . ARG A 1 68 ? -8.614 -13.453 13.418 1.00 95.81 68 ARG A N 1
ATOM 503 C CA . ARG A 1 68 ? -9.480 -12.351 13.841 1.00 95.81 68 ARG A CA 1
ATOM 504 C C . ARG A 1 68 ? -10.744 -12.375 12.990 1.00 95.81 68 ARG A C 1
ATOM 506 O O . ARG A 1 68 ? -10.692 -12.123 11.793 1.00 95.81 68 ARG A O 1
ATOM 513 N N . SER A 1 69 ? -11.898 -12.610 13.611 1.00 94.94 69 SER A N 1
ATOM 514 C CA . SER A 1 69 ? -13.177 -12.550 12.897 1.00 94.94 69 SER A CA 1
ATOM 515 C C . SER A 1 69 ? -13.384 -11.170 12.265 1.00 94.94 69 SER A C 1
ATOM 517 O O . SER A 1 69 ? -13.389 -10.159 12.967 1.00 94.94 69 SER A O 1
ATOM 519 N N . GLY A 1 70 ? -13.601 -11.141 10.949 1.00 94.38 70 GLY A N 1
ATOM 520 C CA . GLY A 1 70 ? -13.892 -9.924 10.198 1.00 94.38 70 GLY A CA 1
ATOM 521 C C . GLY A 1 70 ? -12.729 -8.937 10.101 1.00 94.38 70 GLY A C 1
ATOM 522 O O . GLY A 1 70 ? -12.995 -7.741 10.028 1.00 94.38 70 GLY A O 1
ATOM 523 N N . GLY A 1 71 ? -11.474 -9.401 10.107 1.00 97.31 71 GLY A N 1
ATOM 524 C CA . GLY A 1 71 ? -10.308 -8.540 9.904 1.00 97.31 71 GLY A CA 1
ATOM 525 C C . GLY A 1 71 ? -10.402 -7.749 8.595 1.00 97.31 71 GLY A C 1
ATOM 526 O O . GLY A 1 71 ? -10.749 -8.313 7.557 1.00 97.31 71 GLY A O 1
ATOM 527 N N . ILE A 1 72 ? -10.132 -6.444 8.640 1.00 98.06 72 ILE A N 1
ATOM 528 C CA . ILE A 1 72 ? -10.420 -5.509 7.540 1.00 98.06 72 ILE A CA 1
ATOM 529 C C . ILE A 1 72 ? -9.126 -5.056 6.869 1.00 98.06 72 ILE A C 1
ATOM 531 O O . ILE A 1 72 ? -8.271 -4.461 7.517 1.00 98.06 72 ILE A O 1
ATOM 535 N N . PHE A 1 73 ? -9.014 -5.258 5.559 1.00 98.50 73 PHE A N 1
ATOM 536 C CA . PHE A 1 73 ? -7.842 -4.869 4.776 1.00 98.50 73 PHE A CA 1
ATOM 537 C C . PHE A 1 73 ? -8.230 -3.973 3.600 1.00 98.50 73 PHE A C 1
ATOM 539 O O . PHE A 1 73 ? -9.225 -4.238 2.923 1.00 98.50 73 PHE A O 1
ATOM 546 N N . LEU A 1 74 ? -7.441 -2.933 3.327 1.00 98.50 74 LEU A N 1
ATOM 547 C CA . LEU A 1 74 ? -7.555 -2.161 2.086 1.00 98.50 74 LEU A CA 1
ATOM 548 C C . LEU A 1 74 ? -7.032 -2.993 0.907 1.00 98.50 74 LEU A C 1
ATOM 550 O O . LEU A 1 74 ? -5.929 -3.528 0.971 1.00 98.50 74 LEU A O 1
ATOM 554 N N . ASP A 1 75 ? -7.802 -3.080 -0.176 1.00 98.25 75 ASP A N 1
ATOM 555 C CA . ASP A 1 75 ? -7.361 -3.741 -1.407 1.00 98.25 75 ASP A CA 1
ATOM 556 C C . ASP A 1 75 ? -6.511 -2.790 -2.259 1.00 98.25 75 ASP A C 1
ATOM 558 O O . ASP A 1 75 ? -7.047 -1.904 -2.931 1.00 98.25 75 ASP A O 1
ATOM 562 N N . MET A 1 76 ? -5.193 -2.983 -2.234 1.00 97.62 76 MET A N 1
ATOM 563 C CA . MET A 1 76 ? -4.213 -2.083 -2.853 1.00 97.62 76 MET A CA 1
ATOM 564 C C . MET A 1 76 ? -4.410 -1.977 -4.367 1.00 97.62 76 MET A C 1
ATOM 566 O O . MET A 1 76 ? -4.581 -0.880 -4.902 1.00 97.62 76 MET A O 1
ATOM 570 N N . HIS A 1 77 ? -4.506 -3.121 -5.049 1.00 95.75 77 HIS A N 1
ATOM 571 C CA . HIS A 1 77 ? -4.684 -3.165 -6.501 1.00 95.75 77 HIS A CA 1
ATOM 572 C C . HIS A 1 77 ? -6.027 -2.569 -6.929 1.00 95.75 77 HIS A C 1
ATOM 574 O O . HIS A 1 77 ? -6.113 -1.894 -7.954 1.00 95.75 77 HIS A O 1
ATOM 580 N N . ALA A 1 78 ? -7.092 -2.764 -6.145 1.00 97.19 78 ALA A N 1
ATOM 581 C CA . ALA A 1 78 ? -8.380 -2.146 -6.450 1.00 97.19 78 ALA A CA 1
ATOM 582 C C . ALA A 1 78 ? -8.379 -0.621 -6.241 1.00 97.19 78 ALA A C 1
ATOM 584 O O . ALA A 1 78 ? -9.157 0.073 -6.905 1.00 97.19 78 ALA A O 1
ATOM 585 N N . VAL A 1 79 ? -7.543 -0.089 -5.338 1.00 97.06 79 VAL A N 1
ATOM 586 C CA . VAL A 1 79 ? -7.313 1.361 -5.235 1.00 97.06 79 VAL A CA 1
ATOM 587 C C . VAL A 1 79 ? -6.519 1.865 -6.436 1.00 97.06 79 VAL A C 1
ATOM 589 O O . VAL A 1 79 ? -6.949 2.831 -7.061 1.00 97.06 79 VAL A O 1
ATOM 592 N N . GLN A 1 80 ? -5.420 1.199 -6.796 1.00 95.25 80 GLN A N 1
ATOM 593 C CA . GLN A 1 80 ? -4.581 1.580 -7.940 1.00 95.25 80 GLN A CA 1
ATOM 594 C C . GLN A 1 80 ? -5.355 1.529 -9.267 1.00 95.25 80 GLN A C 1
ATOM 596 O O . GLN A 1 80 ? -5.249 2.437 -10.085 1.00 95.25 80 GLN A O 1
ATOM 601 N N . GLY A 1 81 ? -6.243 0.544 -9.436 1.00 95.12 81 GLY A N 1
ATOM 602 C CA . GLY A 1 81 ? -7.173 0.459 -10.567 1.00 95.12 81 GLY A CA 1
ATOM 603 C C . GLY A 1 81 ? -8.321 1.483 -10.542 1.00 95.12 81 GLY A C 1
ATOM 604 O O . GLY A 1 81 ? -9.159 1.496 -11.443 1.00 95.12 81 GLY A O 1
ATOM 605 N N . ASN A 1 82 ? -8.405 2.340 -9.520 1.00 94.88 82 ASN A N 1
ATOM 606 C CA . ASN A 1 82 ? -9.398 3.403 -9.397 1.00 94.88 82 ASN A CA 1
ATOM 607 C C . ASN A 1 82 ? -8.715 4.775 -9.398 1.00 94.88 82 ASN A C 1
ATOM 609 O O . ASN A 1 82 ? -8.472 5.365 -8.345 1.00 94.88 82 ASN A O 1
ATOM 613 N N . ALA A 1 83 ? -8.494 5.324 -10.595 1.00 92.19 83 ALA A N 1
ATOM 614 C CA . ALA A 1 83 ? -7.778 6.585 -10.801 1.00 92.19 83 ALA A CA 1
ATOM 615 C C . ALA A 1 83 ? -8.293 7.756 -9.941 1.00 92.19 83 ALA A C 1
ATOM 617 O O . ALA A 1 83 ? -7.504 8.559 -9.454 1.00 92.19 83 ALA A O 1
ATOM 618 N N . ARG A 1 84 ? -9.612 7.853 -9.705 1.00 90.69 84 ARG A N 1
ATOM 619 C CA . ARG A 1 84 ? -10.186 8.932 -8.878 1.00 90.69 84 ARG A CA 1
ATOM 620 C C . ARG A 1 84 ? -9.842 8.779 -7.401 1.00 90.69 84 ARG A C 1
ATOM 622 O O . ARG A 1 84 ? -9.589 9.779 -6.737 1.00 90.69 84 ARG A O 1
ATOM 629 N N . LEU A 1 85 ? -9.895 7.551 -6.885 1.00 93.50 85 LEU A N 1
ATOM 630 C CA . LEU A 1 85 ? -9.524 7.280 -5.500 1.00 93.50 85 LEU A CA 1
ATOM 631 C C . LEU A 1 85 ? -8.017 7.444 -5.319 1.00 93.50 85 LEU A C 1
ATOM 633 O O . LEU A 1 85 ? -7.610 8.155 -4.410 1.00 93.50 85 LEU A O 1
ATOM 637 N N . LEU A 1 86 ? -7.219 6.852 -6.209 1.00 95.12 86 LEU A N 1
ATOM 638 C CA . LEU A 1 86 ? -5.766 6.966 -6.173 1.00 95.12 86 LEU A CA 1
ATOM 639 C C . LEU A 1 86 ? -5.326 8.436 -6.177 1.00 95.12 86 LEU A C 1
ATOM 641 O O . LEU A 1 86 ? -4.607 8.847 -5.274 1.00 95.12 86 LEU A O 1
ATOM 645 N N . ALA A 1 87 ? -5.840 9.250 -7.106 1.00 90.25 87 ALA A N 1
ATOM 646 C CA . ALA A 1 87 ? -5.537 10.680 -7.153 1.00 90.25 87 ALA A CA 1
ATOM 647 C C . ALA A 1 87 ? -5.890 11.398 -5.839 1.00 90.25 87 ALA A C 1
ATOM 649 O O . ALA A 1 87 ? -5.080 12.157 -5.323 1.00 90.25 87 ALA A O 1
ATOM 650 N N . ALA A 1 88 ? -7.056 11.112 -5.245 1.00 89.00 88 ALA A N 1
ATOM 651 C CA . ALA A 1 88 ? -7.450 11.716 -3.970 1.00 89.00 88 ALA A CA 1
ATOM 652 C C . ALA A 1 88 ? -6.509 11.343 -2.810 1.00 89.00 88 ALA A C 1
ATOM 654 O O . ALA A 1 88 ? -6.281 12.159 -1.916 1.00 89.00 88 ALA A O 1
ATOM 655 N N . VAL A 1 89 ? -5.980 10.117 -2.808 1.00 93.62 89 VAL A N 1
ATOM 656 C CA . VAL A 1 89 ? -5.032 9.651 -1.790 1.00 93.62 89 VAL A CA 1
ATOM 657 C C . VAL A 1 89 ? -3.647 10.274 -1.996 1.00 93.62 89 VAL A C 1
ATOM 659 O O . VAL A 1 89 ? -3.042 10.736 -1.030 1.00 93.62 89 VAL A O 1
ATOM 662 N N . LEU A 1 90 ? -3.171 10.362 -3.239 1.00 93.50 90 LEU A N 1
ATOM 663 C CA . LEU A 1 90 ? -1.899 11.015 -3.564 1.00 93.50 90 LEU A CA 1
ATOM 664 C C . LEU A 1 90 ? -1.943 12.524 -3.266 1.00 93.50 90 LEU A C 1
ATOM 666 O O . LEU A 1 90 ? -1.028 13.052 -2.637 1.00 93.50 90 LEU A O 1
ATOM 670 N N . ASP A 1 91 ? -3.036 13.207 -3.617 1.00 86.38 91 ASP A N 1
ATOM 671 C CA . ASP A 1 91 ? -3.248 14.621 -3.280 1.00 86.38 91 ASP A CA 1
ATOM 672 C C . ASP A 1 91 ? -3.250 14.851 -1.764 1.00 86.38 91 ASP A C 1
ATOM 674 O O . ASP A 1 91 ? -2.702 15.844 -1.279 1.00 86.38 91 ASP A O 1
ATOM 678 N N . TRP A 1 92 ? -3.851 13.931 -0.998 1.00 91.44 92 TRP A N 1
ATOM 679 C CA . TRP A 1 92 ? -3.782 13.967 0.461 1.00 91.44 92 TRP A CA 1
ATOM 680 C C . TRP A 1 92 ? -2.333 13.867 0.944 1.00 91.44 92 TRP A C 1
ATOM 682 O O . TRP A 1 92 ? -1.918 14.710 1.734 1.00 91.44 92 TRP A O 1
ATOM 692 N N . ALA A 1 93 ? -1.553 12.902 0.452 1.00 91.06 93 ALA A N 1
ATOM 693 C CA . ALA A 1 93 ? -0.170 12.708 0.886 1.00 91.06 93 ALA A CA 1
ATOM 694 C C . ALA A 1 93 ? 0.721 13.921 0.582 1.00 91.06 93 ALA A C 1
ATOM 696 O O . ALA A 1 93 ? 1.497 14.343 1.442 1.00 91.06 93 ALA A O 1
ATOM 697 N N . VAL A 1 94 ? 0.545 14.542 -0.589 1.00 87.62 94 VAL A N 1
ATOM 698 C CA . VAL A 1 94 ? 1.204 15.811 -0.935 1.00 87.62 94 VAL A CA 1
ATOM 699 C C . VAL A 1 94 ? 0.770 16.929 0.008 1.00 87.62 94 VAL A C 1
ATOM 701 O O . VAL A 1 94 ? 1.606 17.650 0.544 1.00 87.62 94 VAL A O 1
ATOM 704 N N . GLY A 1 95 ? -0.532 17.048 0.283 1.00 82.25 95 GLY A N 1
ATOM 705 C CA . GLY A 1 95 ? -1.060 18.031 1.230 1.00 82.25 95 GLY A CA 1
ATOM 706 C C . GLY A 1 95 ? -0.612 17.819 2.682 1.00 82.25 95 GLY A C 1
ATOM 707 O O . GLY A 1 95 ? -0.680 18.756 3.471 1.00 82.25 95 GLY A O 1
ATOM 708 N N . GLN A 1 96 ? -0.172 16.612 3.050 1.00 84.88 96 GLN A N 1
ATOM 709 C CA . GLN A 1 96 ? 0.438 16.303 4.350 1.00 84.88 96 GLN A CA 1
ATOM 710 C C . GLN A 1 96 ? 1.969 16.462 4.357 1.00 84.88 96 GLN A C 1
ATOM 712 O O . GLN A 1 96 ? 2.590 16.235 5.391 1.00 84.88 96 GLN A O 1
ATOM 717 N N . GLY A 1 97 ? 2.593 16.810 3.227 1.00 88.69 97 GLY A N 1
ATOM 718 C CA . GLY A 1 97 ? 4.053 16.879 3.112 1.00 88.69 97 GLY A CA 1
ATOM 719 C C . GLY A 1 97 ? 4.753 15.518 3.221 1.00 88.69 97 GLY A C 1
ATOM 720 O O . GLY A 1 97 ? 5.944 15.463 3.514 1.00 88.69 97 GLY A O 1
ATOM 721 N N . LEU A 1 98 ? 4.030 14.411 3.008 1.00 90.38 98 LEU A N 1
ATOM 722 C CA . LEU A 1 98 ? 4.597 13.055 3.024 1.00 90.38 98 LEU A CA 1
ATOM 723 C C . LEU A 1 98 ? 5.318 12.727 1.713 1.00 90.38 98 LEU A C 1
ATOM 725 O O . LEU A 1 98 ? 6.299 11.979 1.699 1.00 90.38 98 LEU A O 1
ATOM 729 N N . THR A 1 99 ? 4.819 13.296 0.619 1.00 94.56 99 THR A N 1
ATOM 730 C CA . THR A 1 99 ? 5.353 13.121 -0.729 1.00 94.56 99 THR A CA 1
ATOM 731 C C . THR A 1 99 ? 5.352 14.424 -1.496 1.00 94.56 99 THR A C 1
ATOM 733 O O . THR A 1 99 ? 4.580 15.336 -1.207 1.00 94.56 99 THR A O 1
ATOM 736 N N . GLU A 1 100 ? 6.121 14.451 -2.570 1.00 93.00 100 GLU A N 1
ATOM 737 C CA . GLU A 1 100 ? 6.028 15.465 -3.610 1.00 93.00 100 GLU A CA 1
ATOM 738 C C . GLU A 1 100 ? 6.000 14.808 -4.989 1.00 93.00 100 GLU A C 1
ATOM 740 O O . GLU A 1 100 ? 6.431 13.669 -5.169 1.00 93.00 100 GLU A O 1
ATOM 745 N N . TRP A 1 101 ? 5.462 15.522 -5.973 1.00 94.00 101 TRP A N 1
ATOM 746 C CA . TRP A 1 101 ? 5.424 15.040 -7.346 1.00 94.00 101 TRP A CA 1
ATOM 747 C C . TRP A 1 101 ? 6.706 15.414 -8.075 1.00 94.00 101 TRP A C 1
ATOM 749 O O . TRP A 1 101 ? 6.951 16.604 -8.288 1.00 94.00 101 TRP A O 1
ATOM 759 N N . GLN A 1 102 ? 7.444 14.426 -8.571 1.00 94.44 102 GLN A N 1
ATOM 760 C CA . GLN A 1 102 ? 8.638 14.669 -9.377 1.00 94.44 102 GLN A CA 1
ATOM 761 C C . GLN A 1 102 ? 8.535 14.027 -10.764 1.00 94.44 102 GLN A C 1
ATOM 763 O O . GLN A 1 102 ? 7.896 12.987 -10.932 1.00 94.44 102 GLN A O 1
ATOM 768 N N . SER A 1 103 ? 9.144 14.680 -11.757 1.00 95.81 103 SER A N 1
ATOM 769 C CA . SER A 1 103 ? 9.407 14.068 -13.062 1.00 95.81 103 SER A CA 1
ATOM 770 C C . SER A 1 103 ? 10.543 13.059 -12.919 1.00 95.81 103 SER A C 1
ATOM 772 O O . SER A 1 103 ? 11.570 13.354 -12.299 1.00 95.81 103 SER A O 1
ATOM 774 N N . ARG A 1 104 ? 10.344 11.867 -13.471 1.00 95.88 104 ARG A N 1
ATOM 775 C CA . ARG A 1 104 ? 11.313 10.771 -13.510 1.00 95.88 104 ARG A CA 1
ATOM 776 C C . ARG A 1 104 ? 11.261 10.085 -14.855 1.00 95.88 104 ARG A C 1
ATOM 778 O O . ARG A 1 104 ? 10.258 10.171 -15.555 1.00 95.88 104 ARG A O 1
ATOM 785 N N . TRP A 1 105 ? 12.324 9.368 -15.172 1.00 95.69 105 TRP A N 1
ATOM 786 C CA . TRP A 1 105 ? 12.370 8.509 -16.341 1.00 95.69 105 TRP A CA 1
ATOM 787 C C . TRP A 1 105 ? 12.161 7.067 -15.901 1.00 95.69 105 TRP A C 1
ATOM 789 O O . TRP A 1 105 ? 12.866 6.586 -15.021 1.00 95.69 105 TRP A O 1
ATOM 799 N N . GLN A 1 106 ? 11.147 6.413 -16.459 1.00 95.56 106 GLN A N 1
ATOM 800 C CA . GLN A 1 106 ? 10.927 4.981 -16.302 1.00 95.56 106 GLN A CA 1
ATOM 801 C C . GLN A 1 106 ? 11.657 4.233 -17.402 1.00 95.56 106 GLN A C 1
ATOM 803 O O . GLN A 1 106 ? 11.475 4.580 -18.570 1.00 95.56 106 GLN A O 1
ATOM 808 N N . THR A 1 107 ? 12.383 3.187 -17.020 1.00 95.44 107 THR A N 1
ATOM 809 C CA . THR A 1 107 ? 12.954 2.206 -17.944 1.00 95.44 107 THR A CA 1
ATOM 810 C C . THR A 1 107 ? 12.292 0.860 -17.704 1.00 95.44 107 THR A C 1
ATOM 812 O O . THR A 1 107 ? 12.311 0.361 -16.582 1.00 95.44 107 THR A O 1
ATOM 815 N N . TRP A 1 108 ? 11.685 0.292 -18.743 1.00 95.12 108 TRP A N 1
ATOM 816 C CA . TRP A 1 108 ? 10.999 -0.992 -18.706 1.00 95.12 108 TRP A CA 1
ATOM 817 C C . TRP A 1 108 ? 11.898 -2.132 -19.177 1.00 95.12 108 TRP A C 1
ATOM 819 O O . TRP A 1 108 ? 12.599 -2.028 -20.186 1.00 95.12 108 TRP A O 1
ATOM 829 N N . SER A 1 109 ? 11.792 -3.258 -18.485 1.00 91.62 109 SER A N 1
ATOM 830 C CA . SER A 1 109 ? 12.434 -4.519 -18.838 1.00 91.62 109 SER A CA 1
ATOM 831 C C . SER A 1 109 ? 11.524 -5.696 -18.514 1.00 91.62 109 SER A C 1
ATOM 833 O O . SER A 1 109 ? 10.614 -5.583 -17.690 1.00 91.62 109 SER A O 1
ATOM 835 N N . GLN A 1 110 ? 11.735 -6.820 -19.191 1.00 89.44 110 GLN A N 1
ATOM 836 C CA . GLN A 1 110 ? 11.088 -8.080 -18.839 1.00 89.44 110 GLN A CA 1
ATOM 837 C C . GLN A 1 110 ? 12.015 -8.875 -17.924 1.00 89.44 110 GLN A C 1
ATOM 839 O O . GLN A 1 110 ? 13.230 -8.885 -18.123 1.00 89.44 110 GLN A O 1
ATOM 844 N N . ASP A 1 111 ? 11.447 -9.524 -16.912 1.00 83.19 111 ASP A N 1
ATOM 845 C CA . ASP A 1 111 ? 12.182 -10.539 -16.166 1.00 83.19 111 ASP A CA 1
ATOM 846 C C . ASP A 1 111 ? 12.279 -11.863 -16.950 1.00 83.19 111 ASP A C 1
ATOM 848 O O . ASP A 1 111 ? 11.783 -11.985 -18.071 1.00 83.19 111 ASP A O 1
ATOM 852 N N . GLU A 1 112 ? 12.933 -12.870 -16.361 1.00 79.75 112 GLU A N 1
ATOM 853 C CA . GLU A 1 112 ? 13.122 -14.196 -16.974 1.00 79.75 112 GLU A CA 1
ATOM 854 C C . GLU A 1 112 ? 11.798 -14.902 -17.334 1.00 79.75 112 GLU A C 1
ATOM 856 O O . GLU A 1 112 ? 11.788 -15.787 -18.190 1.00 79.75 112 GLU A O 1
ATOM 861 N N . ASP A 1 113 ? 10.684 -14.503 -16.712 1.00 76.88 113 ASP A N 1
ATOM 862 C CA . ASP A 1 113 ? 9.346 -15.051 -16.941 1.00 76.88 113 ASP A CA 1
ATOM 863 C C . ASP A 1 113 ? 8.523 -14.218 -17.947 1.00 76.88 113 ASP A C 1
ATOM 865 O O . ASP A 1 113 ? 7.368 -14.553 -18.235 1.00 76.88 113 ASP A O 1
ATOM 869 N N . GLY A 1 114 ? 9.102 -13.147 -18.504 1.00 79.56 114 GLY A N 1
ATOM 870 C CA . GLY A 1 114 ? 8.447 -12.249 -19.455 1.00 79.56 114 GLY A CA 1
ATOM 871 C C . GLY A 1 114 ? 7.511 -11.221 -18.808 1.00 79.56 114 GLY A C 1
ATOM 872 O O . GLY A 1 114 ? 6.775 -10.535 -19.520 1.00 79.56 114 GLY A O 1
ATOM 873 N N . ASP A 1 115 ? 7.503 -11.097 -17.476 1.00 82.44 115 ASP A N 1
ATOM 874 C CA . ASP A 1 115 ? 6.707 -10.084 -16.787 1.00 82.44 115 ASP A CA 1
ATOM 875 C C . ASP A 1 115 ? 7.447 -8.730 -16.828 1.00 82.44 115 ASP A C 1
ATOM 877 O O . ASP A 1 115 ? 8.616 -8.604 -16.456 1.00 82.44 115 ASP A O 1
ATOM 881 N N . TRP A 1 116 ? 6.740 -7.686 -17.265 1.00 86.62 116 TRP A N 1
ATOM 882 C CA . TRP A 1 116 ? 7.272 -6.326 -17.342 1.00 86.62 116 TRP A CA 1
ATOM 883 C C . TRP A 1 116 ? 7.483 -5.707 -15.952 1.00 86.62 116 TRP A C 1
ATOM 885 O O . TRP A 1 116 ? 6.581 -5.696 -15.108 1.00 86.62 116 TRP A O 1
ATOM 895 N N . ARG A 1 117 ? 8.655 -5.108 -15.742 1.00 89.19 117 ARG A N 1
ATOM 896 C CA . ARG A 1 117 ? 9.038 -4.320 -14.564 1.00 89.19 117 ARG A CA 1
ATOM 897 C C . ARG A 1 117 ? 9.662 -3.007 -15.007 1.00 89.19 117 ARG A C 1
ATOM 899 O O . ARG A 1 117 ? 10.084 -2.880 -16.152 1.00 89.19 117 ARG A O 1
ATOM 906 N N . TYR A 1 118 ? 9.718 -2.037 -14.100 1.00 93.12 118 TYR A N 1
ATOM 907 C CA . TYR A 1 118 ? 10.400 -0.779 -14.368 1.00 93.12 118 TYR A CA 1
ATOM 908 C C . TYR A 1 118 ? 11.331 -0.366 -13.236 1.00 93.12 118 TYR A C 1
ATOM 910 O O . TYR A 1 118 ? 11.092 -0.670 -12.064 1.00 93.12 118 TYR A O 1
ATOM 918 N N . THR A 1 119 ? 12.353 0.396 -13.602 1.00 93.44 119 THR A N 1
ATOM 919 C CA . THR A 1 119 ? 13.200 1.181 -12.701 1.00 93.44 119 THR A CA 1
ATOM 920 C C . THR A 1 119 ? 12.960 2.672 -12.946 1.00 93.44 119 THR A C 1
ATOM 922 O O . THR A 1 119 ? 12.368 3.064 -13.955 1.00 93.44 119 THR A O 1
ATOM 925 N N . LEU A 1 120 ? 13.331 3.516 -11.979 1.00 95.00 120 LEU A N 1
ATOM 926 C CA . LEU A 1 120 ? 13.214 4.971 -12.086 1.00 95.00 120 LEU A CA 1
ATOM 927 C C . LEU A 1 120 ? 14.594 5.618 -12.037 1.00 95.00 120 LEU A C 1
ATOM 929 O O . LEU A 1 120 ? 15.370 5.348 -11.121 1.00 95.00 120 LEU A O 1
ATOM 933 N N . SER A 1 121 ? 14.819 6.560 -12.945 1.00 95.00 121 SER A N 1
ATOM 934 C CA . SER A 1 121 ? 16.049 7.342 -13.041 1.00 95.00 121 SER A CA 1
ATOM 935 C C . SER A 1 121 ? 15.761 8.839 -12.975 1.00 95.00 121 SER A C 1
ATOM 937 O O . SER A 1 121 ? 14.656 9.305 -13.289 1.00 95.00 121 SER A O 1
ATOM 939 N N . ALA A 1 122 ? 16.758 9.611 -12.541 1.00 93.88 122 ALA A N 1
ATOM 940 C CA . ALA A 1 122 ? 16.632 11.057 -12.400 1.00 93.88 122 ALA A CA 1
ATOM 941 C C . ALA A 1 122 ? 16.777 11.775 -13.749 1.00 93.88 122 ALA A C 1
ATOM 943 O O . ALA A 1 122 ? 16.245 12.874 -13.919 1.00 93.88 122 ALA A O 1
ATOM 944 N N . SER A 1 123 ? 17.459 11.151 -14.713 1.00 93.19 123 SER A N 1
ATOM 945 C CA . SER A 1 123 ? 17.713 11.718 -16.037 1.00 93.19 123 SER A CA 1
ATOM 946 C C . SER A 1 123 ? 17.396 10.748 -17.177 1.00 93.19 123 SER A C 1
ATOM 948 O O . SER A 1 123 ? 17.366 9.531 -16.994 1.00 93.19 123 SER A O 1
ATOM 950 N N . LEU A 1 124 ? 17.188 11.311 -18.373 1.00 92.12 124 LEU A N 1
ATOM 951 C CA . LEU A 1 124 ? 17.038 10.538 -19.605 1.00 92.12 124 LEU A CA 1
ATOM 952 C C . LEU A 1 124 ? 18.295 9.711 -19.891 1.00 92.12 124 LEU A C 1
ATOM 954 O O . LEU A 1 124 ? 18.179 8.557 -20.277 1.00 92.12 124 LEU A O 1
ATOM 958 N N . GLN A 1 125 ? 19.484 10.279 -19.669 1.00 90.81 125 GLN A N 1
ATOM 959 C CA . GLN A 1 125 ? 20.755 9.598 -19.922 1.00 90.81 125 GLN A CA 1
ATOM 960 C C . GLN A 1 125 ? 20.890 8.321 -19.082 1.00 90.81 125 GLN A C 1
ATOM 962 O O . GLN A 1 125 ? 21.204 7.268 -19.623 1.00 90.81 125 GLN A O 1
ATOM 967 N N . GLU A 1 126 ? 20.584 8.392 -17.784 1.00 92.12 126 GLU A N 1
ATOM 968 C CA . GLU A 1 126 ? 20.567 7.217 -16.900 1.00 92.12 126 GLU A CA 1
ATOM 969 C C . GLU A 1 126 ? 19.537 6.174 -17.353 1.00 92.12 126 GLU A C 1
ATOM 971 O O . GLU A 1 126 ? 19.822 4.982 -17.357 1.00 92.12 126 GLU A O 1
ATOM 976 N N . ALA A 1 127 ? 18.337 6.613 -17.744 1.00 92.62 127 ALA A N 1
ATOM 977 C CA . ALA A 1 127 ? 17.286 5.711 -18.207 1.00 92.62 127 ALA A CA 1
ATOM 978 C C . ALA A 1 127 ? 17.645 5.004 -19.523 1.00 92.62 127 ALA A C 1
ATOM 980 O O . ALA A 1 127 ? 17.344 3.822 -19.685 1.00 92.62 127 ALA A O 1
ATOM 981 N N . VAL A 1 128 ? 18.301 5.714 -20.445 1.00 91.50 128 VAL A N 1
ATOM 982 C CA . VAL A 1 128 ? 18.818 5.150 -21.697 1.00 91.50 128 VAL A CA 1
ATOM 983 C C . VAL A 1 128 ? 19.958 4.178 -21.414 1.00 91.50 128 VAL A C 1
ATOM 985 O O . VAL A 1 128 ? 19.936 3.084 -21.961 1.00 91.50 128 VAL A O 1
ATOM 988 N N . ALA A 1 129 ? 20.904 4.520 -20.537 1.00 89.31 129 ALA A N 1
ATOM 989 C CA . ALA A 1 129 ? 21.992 3.617 -20.161 1.00 89.31 129 ALA A CA 1
ATOM 990 C C . ALA A 1 129 ? 21.462 2.298 -19.566 1.00 89.31 129 ALA A C 1
ATOM 992 O O . ALA A 1 129 ? 21.879 1.224 -19.992 1.00 89.31 129 ALA A O 1
ATOM 993 N N . GLU A 1 130 ? 20.478 2.377 -18.664 1.00 91.38 130 GLU A N 1
ATOM 994 C CA . GLU A 1 130 ? 19.778 1.205 -18.120 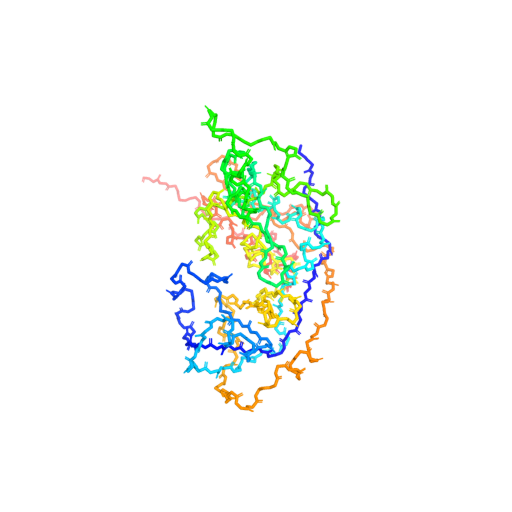1.00 91.38 130 GLU A CA 1
ATOM 995 C C . GLU A 1 130 ? 19.101 0.381 -19.228 1.00 91.38 130 GLU A C 1
ATOM 997 O O . GLU A 1 130 ? 19.163 -0.849 -19.227 1.00 91.38 130 GLU A O 1
ATOM 1002 N N . ALA A 1 131 ? 18.459 1.044 -20.198 1.00 91.31 131 ALA A N 1
ATOM 1003 C CA . ALA A 1 131 ? 17.801 0.366 -21.311 1.00 91.31 131 ALA A CA 1
ATOM 1004 C C . ALA A 1 131 ? 18.811 -0.334 -22.233 1.00 91.31 131 ALA A C 1
ATOM 1006 O O . ALA A 1 131 ? 18.551 -1.447 -22.680 1.00 91.31 131 ALA A O 1
ATOM 1007 N N . VAL A 1 132 ? 19.958 0.292 -22.502 1.00 88.25 132 VAL A N 1
ATOM 1008 C CA . VAL A 1 132 ? 21.027 -0.278 -23.334 1.00 88.25 132 VAL A CA 1
ATOM 1009 C C . VAL A 1 132 ? 21.613 -1.525 -22.697 1.00 88.25 132 VAL A C 1
ATOM 1011 O O . VAL A 1 132 ? 21.744 -2.535 -23.387 1.00 88.25 132 VAL A O 1
ATOM 1014 N N . ASP A 1 133 ? 21.914 -1.469 -21.400 1.00 87.25 133 ASP A N 1
ATOM 1015 C CA . ASP A 1 133 ? 22.416 -2.620 -20.650 1.00 87.25 133 ASP A CA 1
ATOM 1016 C C . ASP A 1 133 ? 21.382 -3.751 -20.643 1.00 87.25 133 ASP A C 1
ATOM 1018 O O . ASP A 1 133 ? 21.646 -4.864 -21.103 1.00 87.25 133 ASP A O 1
ATOM 1022 N N . THR A 1 134 ? 20.149 -3.436 -20.242 1.00 86.62 134 THR A N 1
ATOM 1023 C CA . THR A 1 134 ? 19.101 -4.446 -20.057 1.00 86.62 134 THR A CA 1
ATOM 1024 C C . THR A 1 134 ? 18.653 -5.106 -21.362 1.00 86.62 134 THR A C 1
ATOM 1026 O O . THR A 1 134 ? 18.326 -6.292 -21.374 1.00 86.62 134 THR A O 1
ATOM 1029 N N . HIS A 1 135 ? 18.637 -4.358 -22.469 1.00 84.50 135 HIS A N 1
ATOM 1030 C CA . HIS A 1 135 ? 18.229 -4.858 -23.789 1.00 84.50 135 HIS A CA 1
ATOM 1031 C C . HIS A 1 135 ? 19.418 -5.212 -24.695 1.00 84.50 135 HIS A C 1
ATOM 1033 O O . HIS A 1 135 ? 19.219 -5.503 -25.873 1.00 84.50 135 HIS A O 1
ATOM 1039 N N . ASN A 1 136 ? 20.642 -5.223 -24.151 1.00 84.56 136 ASN A N 1
ATOM 1040 C CA . ASN A 1 136 ? 21.877 -5.595 -24.845 1.00 84.56 136 ASN A CA 1
ATOM 1041 C C . ASN A 1 136 ? 22.110 -4.814 -26.159 1.00 84.56 136 ASN A C 1
ATOM 1043 O O . ASN A 1 136 ? 22.455 -5.391 -27.190 1.00 84.56 136 ASN A O 1
ATOM 1047 N N . LEU A 1 137 ? 21.915 -3.492 -26.126 1.00 82.75 137 LEU A N 1
ATOM 1048 C CA . LEU A 1 137 ? 21.979 -2.600 -27.297 1.00 82.75 137 LEU A CA 1
ATOM 1049 C C . LEU A 1 137 ? 23.355 -1.939 -27.484 1.00 82.75 137 LEU A C 1
ATOM 1051 O O . LEU A 1 137 ? 23.451 -0.877 -28.095 1.00 82.75 137 LEU A O 1
ATOM 1055 N N . TRP A 1 138 ? 24.425 -2.537 -26.954 1.00 80.12 138 TRP A N 1
ATOM 1056 C CA . TRP A 1 138 ? 25.774 -1.954 -26.960 1.00 80.12 138 TRP A CA 1
ATOM 1057 C C . TRP A 1 138 ? 26.296 -1.632 -28.365 1.00 80.12 138 TRP A C 1
ATOM 1059 O O . TRP A 1 138 ? 27.022 -0.662 -28.542 1.00 80.12 138 TRP A O 1
ATOM 1069 N N . GLU A 1 139 ? 25.883 -2.401 -29.375 1.00 78.56 139 GLU A N 1
ATOM 1070 C CA . GLU A 1 139 ? 26.247 -2.183 -30.785 1.00 78.56 139 GLU A CA 1
ATOM 1071 C C . GLU A 1 139 ? 25.622 -0.912 -31.389 1.00 78.56 139 GLU A C 1
ATOM 1073 O O . GLU A 1 139 ? 26.021 -0.472 -32.465 1.00 78.56 139 GLU A O 1
ATOM 1078 N N . HIS A 1 140 ? 24.638 -0.320 -30.707 1.00 76.12 140 HIS A N 1
ATOM 1079 C CA . HIS A 1 140 ? 23.963 0.912 -31.110 1.00 76.12 140 HIS A CA 1
ATOM 1080 C C . HIS A 1 140 ? 24.431 2.141 -30.323 1.00 76.12 140 HIS A C 1
ATOM 1082 O O . HIS A 1 140 ? 23.878 3.228 -30.513 1.00 76.12 140 HIS A O 1
ATOM 1088 N N . LEU A 1 141 ? 25.428 1.985 -29.446 1.00 72.75 141 LEU A N 1
ATOM 1089 C CA . LEU A 1 141 ? 26.070 3.120 -28.798 1.00 72.75 141 LEU A CA 1
ATOM 1090 C C . LEU A 1 141 ? 26.901 3.893 -29.812 1.00 72.75 141 LEU A C 1
ATOM 1092 O O . LEU A 1 141 ? 27.731 3.332 -30.526 1.00 72.75 141 LEU A O 1
ATOM 1096 N N . ASN A 1 142 ? 26.684 5.203 -29.852 1.00 69.25 142 ASN A N 1
ATOM 1097 C CA . ASN A 1 142 ? 27.575 6.096 -30.562 1.00 69.25 142 ASN A CA 1
ATOM 1098 C C . ASN A 1 142 ? 28.884 6.217 -29.764 1.00 69.25 142 ASN A C 1
ATOM 1100 O O . ASN A 1 142 ? 28.896 6.854 -28.708 1.00 69.25 142 ASN A O 1
ATOM 1104 N N . GLU A 1 143 ? 29.962 5.603 -30.266 1.00 64.25 143 GLU A N 1
ATOM 1105 C CA . GLU A 1 143 ? 31.285 5.555 -29.615 1.00 64.25 143 GLU A CA 1
ATOM 1106 C C . GLU A 1 143 ? 31.849 6.951 -29.285 1.00 64.25 143 GLU A C 1
ATOM 1108 O O . GLU A 1 143 ? 32.643 7.086 -28.356 1.00 64.25 143 GLU A O 1
ATOM 1113 N N . ASP A 1 144 ? 31.417 7.989 -30.010 1.00 66.88 144 ASP A N 1
ATOM 1114 C CA . ASP A 1 144 ? 31.900 9.362 -29.838 1.00 66.88 144 ASP A CA 1
ATOM 1115 C C . ASP A 1 144 ? 31.072 10.196 -28.839 1.00 66.88 144 ASP A C 1
ATOM 1117 O O . ASP A 1 144 ? 31.545 11.234 -28.369 1.00 66.88 144 ASP A O 1
ATOM 1121 N N . GLU A 1 145 ? 29.841 9.784 -28.512 1.00 62.50 145 GLU A N 1
ATOM 1122 C CA . GLU A 1 145 ? 28.902 10.605 -27.727 1.00 62.50 145 GLU A CA 1
ATOM 1123 C C . GLU A 1 145 ? 28.326 9.913 -26.480 1.00 62.50 145 GLU A C 1
ATOM 1125 O O . GLU A 1 145 ? 27.643 10.584 -25.705 1.00 62.50 145 GLU A O 1
ATOM 1130 N N . ASP A 1 146 ? 28.578 8.616 -26.254 1.00 65.31 146 ASP A N 1
ATOM 1131 C CA . ASP A 1 146 ? 27.926 7.815 -25.195 1.00 65.31 146 ASP A CA 1
ATOM 1132 C C . ASP A 1 146 ? 26.385 7.967 -25.214 1.00 65.31 146 ASP A C 1
ATOM 1134 O O . ASP A 1 146 ? 25.700 7.943 -24.184 1.00 65.31 146 ASP A O 1
ATOM 1138 N N . THR A 1 147 ? 25.819 8.164 -26.408 1.00 67.62 147 THR A N 1
ATOM 1139 C CA . THR A 1 147 ? 24.381 8.333 -26.643 1.00 67.62 147 THR A CA 1
ATOM 1140 C C . THR A 1 147 ? 23.843 7.232 -27.550 1.00 67.62 147 THR A C 1
ATOM 1142 O O . THR A 1 147 ? 24.565 6.634 -28.349 1.00 67.62 147 THR A O 1
ATOM 1145 N N . VAL A 1 148 ? 22.542 6.967 -27.422 1.00 68.25 148 VAL A N 1
ATOM 1146 C CA . VAL A 1 148 ? 21.789 6.059 -28.293 1.00 68.25 148 VAL A CA 1
ATOM 1147 C C . VAL A 1 148 ? 20.644 6.829 -28.926 1.00 68.25 148 VAL A C 1
ATOM 1149 O O . VAL A 1 148 ? 19.965 7.609 -28.250 1.00 68.25 148 VAL A O 1
ATOM 1152 N N . ASP A 1 149 ? 20.414 6.605 -30.219 1.00 77.94 149 ASP A N 1
ATOM 1153 C CA . ASP A 1 149 ? 19.207 7.088 -30.882 1.00 77.94 149 ASP A CA 1
ATOM 1154 C C . ASP A 1 149 ? 17.977 6.451 -30.218 1.00 77.94 149 ASP A C 1
ATOM 1156 O O . ASP A 1 149 ? 17.787 5.238 -30.253 1.00 77.94 149 ASP A O 1
ATOM 1160 N N . LEU A 1 150 ? 17.104 7.267 -29.627 1.00 81.75 150 LEU A N 1
ATOM 1161 C CA . LEU A 1 150 ? 15.889 6.777 -28.971 1.00 81.75 150 LEU A CA 1
ATOM 1162 C C . LEU A 1 150 ? 14.991 5.964 -29.918 1.00 81.75 150 LEU A C 1
ATOM 1164 O O . LEU A 1 150 ? 14.183 5.171 -29.443 1.00 81.75 150 LEU A O 1
ATOM 1168 N N . SER A 1 151 ? 15.126 6.141 -31.239 1.00 82.56 151 SER A N 1
ATOM 1169 C CA . SER A 1 151 ? 14.386 5.373 -32.241 1.00 82.56 151 SER A CA 1
ATOM 1170 C C . SER A 1 151 ? 14.782 3.893 -32.311 1.00 82.56 151 SER A C 1
ATOM 1172 O O . SER A 1 151 ? 13.981 3.081 -32.776 1.00 82.56 151 SER A O 1
ATOM 1174 N N . VAL A 1 152 ? 15.977 3.529 -31.824 1.00 84.31 152 VAL A N 1
ATOM 1175 C CA . VAL A 1 152 ? 16.435 2.132 -31.766 1.00 84.31 152 VAL A CA 1
ATOM 1176 C C . VAL A 1 152 ? 16.035 1.429 -30.470 1.00 84.31 152 VAL A C 1
ATOM 1178 O O . VAL A 1 152 ? 16.211 0.216 -30.353 1.00 84.31 152 VAL A O 1
ATOM 1181 N N . LEU A 1 153 ? 15.499 2.165 -29.488 1.00 86.75 153 LEU A N 1
ATOM 1182 C CA . LEU A 1 153 ? 15.039 1.561 -28.245 1.00 86.75 153 LEU A CA 1
ATOM 1183 C C . LEU A 1 153 ? 13.815 0.668 -28.508 1.00 86.75 153 LEU A C 1
ATOM 1185 O O . LEU A 1 153 ? 12.923 1.051 -29.272 1.00 86.75 153 LEU A O 1
ATOM 1189 N N . PRO A 1 154 ? 13.729 -0.503 -27.850 1.00 87.50 154 PRO A N 1
ATOM 1190 C CA . PRO A 1 154 ? 12.576 -1.375 -27.955 1.00 87.50 154 PRO A CA 1
ATOM 1191 C C . PRO A 1 154 ? 11.270 -0.675 -27.580 1.00 87.50 154 PRO A C 1
ATOM 1193 O O . PRO A 1 154 ? 11.221 0.290 -26.810 1.00 87.50 154 PRO A O 1
ATOM 1196 N N . VAL A 1 155 ? 10.178 -1.234 -28.084 1.00 90.50 155 VAL A N 1
ATOM 1197 C CA . VAL A 1 155 ? 8.826 -0.876 -27.670 1.00 90.50 155 VAL A CA 1
ATOM 1198 C C . VAL A 1 155 ? 8.192 -2.044 -26.926 1.00 90.50 155 VAL A C 1
ATOM 1200 O O . VAL A 1 155 ? 8.449 -3.208 -27.228 1.00 90.50 155 VAL A O 1
ATOM 1203 N N . MET A 1 156 ? 7.362 -1.722 -25.941 1.00 89.00 156 MET A N 1
ATOM 1204 C CA . MET A 1 156 ? 6.507 -2.670 -25.239 1.00 89.00 156 MET A CA 1
ATOM 1205 C C . MET A 1 156 ? 5.444 -3.246 -26.190 1.00 89.00 156 MET A C 1
ATOM 1207 O O . MET A 1 156 ? 5.170 -2.683 -27.252 1.00 89.00 156 MET A O 1
ATOM 1211 N N . ASP A 1 157 ? 4.767 -4.319 -25.768 1.00 87.44 157 ASP A N 1
ATOM 1212 C CA . ASP A 1 157 ? 3.725 -5.000 -26.561 1.00 87.44 157 ASP A CA 1
ATOM 1213 C C . ASP A 1 157 ? 2.554 -4.085 -26.973 1.00 87.44 157 ASP A C 1
ATOM 1215 O O . ASP A 1 157 ? 1.842 -4.358 -27.939 1.00 87.44 157 ASP A O 1
ATOM 1219 N N . ASP A 1 158 ? 2.342 -2.988 -26.242 1.00 87.62 158 ASP A N 1
ATOM 1220 C CA . ASP A 1 158 ? 1.315 -1.980 -26.518 1.00 87.62 158 ASP A CA 1
ATOM 1221 C C . ASP A 1 158 ? 1.817 -0.784 -27.352 1.00 87.62 158 ASP A C 1
ATOM 1223 O O . ASP A 1 158 ? 1.087 0.192 -27.544 1.00 87.6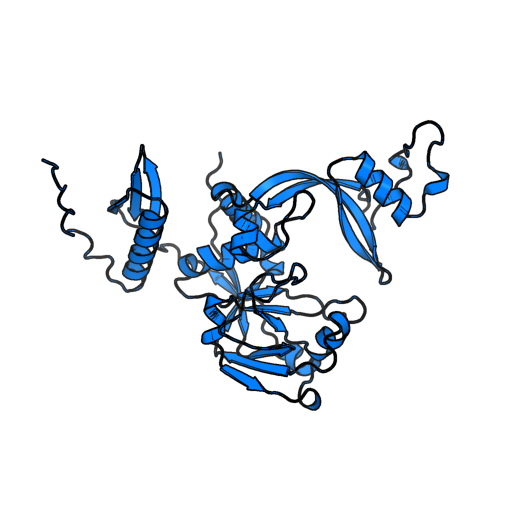2 158 ASP A O 1
ATOM 1227 N N . GLY A 1 159 ? 3.048 -0.861 -27.865 1.00 88.88 159 GLY A N 1
ATOM 1228 C CA . GLY A 1 159 ? 3.672 0.143 -28.724 1.00 88.88 159 GLY A CA 1
ATOM 1229 C C . GLY A 1 159 ? 4.294 1.329 -27.985 1.00 88.88 159 GLY A C 1
ATOM 1230 O O . GLY A 1 159 ? 4.780 2.253 -28.637 1.00 88.88 159 GLY A O 1
ATOM 1231 N N . ARG A 1 160 ? 4.290 1.346 -26.646 1.00 89.88 160 ARG A N 1
ATOM 1232 C CA . ARG A 1 160 ? 4.989 2.382 -25.871 1.00 89.88 160 ARG A CA 1
ATOM 1233 C C . ARG A 1 160 ? 6.497 2.145 -25.863 1.00 89.88 160 ARG A C 1
ATOM 1235 O O . ARG A 1 160 ? 6.945 1.007 -25.840 1.00 89.88 160 ARG A O 1
ATOM 1242 N N . SER A 1 161 ? 7.275 3.223 -25.832 1.00 92.12 161 SER A N 1
ATOM 1243 C CA . SER A 1 161 ? 8.728 3.157 -25.622 1.00 92.12 161 SER A CA 1
ATOM 1244 C C . SER A 1 161 ? 9.056 2.512 -24.272 1.00 92.12 161 SER A C 1
ATOM 1246 O O . SER A 1 161 ? 8.384 2.798 -23.277 1.00 92.12 161 SER A O 1
ATOM 1248 N N . VAL A 1 162 ? 10.115 1.695 -24.218 1.00 94.19 162 VAL A N 1
ATOM 1249 C CA . VAL A 1 162 ? 10.635 1.173 -22.942 1.00 94.19 162 VAL A CA 1
ATOM 1250 C C . VAL A 1 162 ? 11.213 2.270 -22.047 1.00 94.19 162 VAL A C 1
ATOM 1252 O O . VAL A 1 162 ? 11.308 2.065 -20.844 1.00 94.19 162 VAL A O 1
ATOM 1255 N N . VAL A 1 163 ? 11.539 3.445 -22.596 1.00 94.56 163 VAL A N 1
ATOM 1256 C CA . VAL A 1 163 ? 11.933 4.638 -21.831 1.00 94.56 163 VAL A CA 1
ATOM 1257 C C . VAL A 1 163 ? 10.860 5.719 -21.949 1.00 94.56 163 VAL A C 1
ATOM 1259 O O . VAL A 1 163 ? 10.512 6.132 -23.057 1.00 94.56 163 VAL A O 1
ATOM 1262 N N . GLN A 1 164 ? 10.344 6.209 -20.819 1.00 94.50 164 GLN A N 1
ATOM 1263 C CA . GLN A 1 164 ? 9.302 7.245 -20.793 1.00 94.50 164 GLN A CA 1
ATOM 1264 C C . GLN A 1 164 ? 9.455 8.209 -19.611 1.00 94.50 164 GLN A C 1
ATOM 1266 O O . GLN A 1 164 ? 9.755 7.792 -18.492 1.00 94.50 164 GLN A O 1
ATOM 1271 N N . GLU A 1 165 ? 9.197 9.500 -19.834 1.00 95.31 165 GLU A N 1
ATOM 1272 C CA . GLU A 1 165 ? 9.056 10.455 -18.732 1.00 95.31 165 GLU A CA 1
ATOM 1273 C C . GLU A 1 165 ? 7.702 10.245 -18.043 1.00 95.31 165 GLU A C 1
ATOM 1275 O O . GLU A 1 165 ? 6.649 10.191 -18.683 1.00 95.31 165 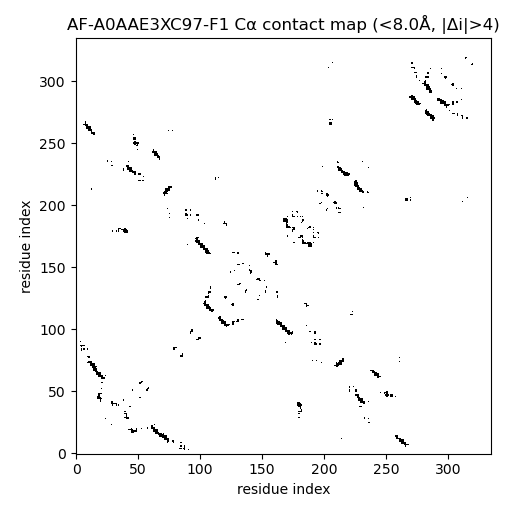GLU A O 1
ATOM 1280 N N . VAL A 1 166 ? 7.719 10.157 -16.718 1.00 95.00 166 VAL A N 1
ATOM 1281 C CA . VAL A 1 166 ? 6.532 10.024 -15.878 1.00 95.00 166 VAL A CA 1
ATOM 1282 C C . VAL A 1 166 ? 6.567 11.002 -14.717 1.00 95.00 166 VAL A C 1
ATOM 1284 O O . VAL A 1 166 ? 7.624 11.425 -14.252 1.00 95.00 166 VAL A O 1
ATOM 1287 N N . ARG A 1 167 ? 5.383 11.319 -14.191 1.00 94.62 167 ARG A N 1
ATOM 1288 C CA . ARG A 1 167 ? 5.253 11.997 -12.902 1.00 94.62 167 ARG A CA 1
ATOM 1289 C C . ARG A 1 167 ? 4.846 10.997 -11.839 1.00 94.62 167 ARG A C 1
ATOM 1291 O O . ARG A 1 167 ? 3.757 10.435 -11.915 1.00 94.62 167 ARG A O 1
ATOM 1298 N N . VAL A 1 168 ? 5.705 10.824 -10.842 1.00 94.94 168 VAL A N 1
ATOM 1299 C CA . VAL A 1 168 ? 5.497 9.884 -9.736 1.00 94.94 168 VAL A CA 1
ATOM 1300 C C . VAL A 1 168 ? 5.562 10.611 -8.393 1.00 94.94 168 VAL A C 1
ATOM 1302 O O . VAL A 1 168 ? 6.266 11.623 -8.271 1.00 94.94 168 VAL A O 1
ATOM 1305 N N . PRO A 1 169 ? 4.816 10.141 -7.379 1.00 95.31 169 PRO A N 1
ATOM 1306 C CA . PRO A 1 169 ? 5.002 10.605 -6.018 1.00 95.31 169 PRO A CA 1
ATOM 1307 C C . PRO A 1 169 ? 6.308 10.019 -5.475 1.00 95.31 169 PRO A C 1
ATOM 1309 O O . PRO A 1 169 ? 6.502 8.806 -5.476 1.00 95.31 169 PRO A O 1
ATOM 1312 N N . VAL A 1 170 ? 7.195 10.870 -4.972 1.00 94.75 170 VAL A N 1
ATOM 1313 C CA . VAL A 1 170 ? 8.404 10.439 -4.259 1.00 94.75 170 VAL A CA 1
ATOM 1314 C C . VAL A 1 170 ? 8.275 10.786 -2.784 1.00 94.75 170 VAL A C 1
ATOM 1316 O O . VAL A 1 170 ? 7.730 11.829 -2.417 1.00 94.75 170 VAL A O 1
ATOM 1319 N N . GLY A 1 171 ? 8.716 9.867 -1.927 1.00 91.50 171 GLY A N 1
ATOM 1320 C CA . GLY A 1 171 ? 8.524 9.956 -0.483 1.00 91.50 171 GLY A CA 1
ATOM 1321 C C . GLY A 1 171 ? 9.677 10.629 0.247 1.00 91.50 171 GLY A C 1
ATOM 1322 O O . GLY A 1 171 ? 10.844 10.432 -0.088 1.00 91.50 171 GLY A O 1
ATOM 1323 N N . GLY A 1 172 ? 9.335 11.393 1.285 1.00 89.19 172 GLY A N 1
ATOM 1324 C CA . GLY A 1 172 ? 10.296 12.004 2.203 1.00 89.19 172 GLY A CA 1
ATOM 1325 C C . GLY A 1 172 ? 10.547 11.176 3.469 1.00 89.19 172 GLY A C 1
ATOM 1326 O O . GLY A 1 172 ? 9.992 10.093 3.661 1.00 89.19 172 GLY A O 1
ATOM 1327 N N . ALA A 1 173 ? 11.360 11.725 4.377 1.00 90.62 173 ALA A N 1
ATOM 1328 C CA . ALA A 1 173 ? 11.640 11.116 5.682 1.00 90.62 173 ALA A CA 1
ATOM 1329 C C . ALA A 1 173 ? 10.358 10.845 6.488 1.00 90.62 173 ALA A C 1
ATOM 1331 O O . ALA A 1 173 ? 10.191 9.748 7.000 1.00 90.62 173 ALA A O 1
ATOM 1332 N N . ALA A 1 174 ? 9.398 11.775 6.489 1.00 90.69 174 ALA A N 1
ATOM 1333 C CA . ALA A 1 174 ? 8.138 11.605 7.213 1.00 90.69 174 ALA A CA 1
ATOM 1334 C C . ALA A 1 174 ? 7.335 10.368 6.761 1.00 90.69 174 ALA A C 1
ATOM 1336 O O . ALA A 1 174 ? 6.752 9.671 7.590 1.00 90.69 174 ALA A O 1
ATOM 1337 N N . LEU A 1 175 ? 7.319 10.062 5.457 1.00 93.88 175 LEU A N 1
ATOM 1338 C CA . LEU A 1 175 ? 6.651 8.863 4.945 1.00 93.88 175 LEU A CA 1
ATOM 1339 C C . LEU A 1 175 ? 7.418 7.586 5.311 1.00 93.88 175 LEU A C 1
ATOM 1341 O O . LEU A 1 175 ? 6.800 6.579 5.664 1.00 93.88 175 LEU A O 1
ATOM 1345 N N . ARG A 1 176 ? 8.755 7.641 5.259 1.00 92.00 176 ARG A N 1
ATOM 1346 C CA . ARG A 1 176 ? 9.637 6.552 5.699 1.00 92.00 176 ARG A CA 1
ATOM 1347 C C . ARG A 1 176 ? 9.406 6.225 7.169 1.00 92.00 176 ARG A C 1
ATOM 1349 O O . ARG A 1 176 ? 9.175 5.071 7.489 1.00 92.00 176 ARG A O 1
ATOM 1356 N N . ASP A 1 177 ? 9.404 7.233 8.033 1.00 89.88 177 ASP A N 1
ATOM 1357 C CA . ASP A 1 177 ? 9.244 7.072 9.480 1.00 89.88 177 ASP A CA 1
ATOM 1358 C C . ASP A 1 177 ? 7.850 6.543 9.837 1.00 89.88 177 ASP A C 1
ATOM 1360 O O . ASP A 1 177 ? 7.682 5.778 10.782 1.00 89.88 177 ASP A O 1
ATOM 1364 N N . LEU A 1 178 ? 6.831 6.927 9.062 1.00 89.56 178 LEU A N 1
ATOM 1365 C CA . LEU A 1 178 ? 5.462 6.463 9.267 1.00 89.56 178 LEU A CA 1
ATOM 1366 C C . LEU A 1 178 ? 5.263 4.997 8.858 1.00 89.56 178 LEU A C 1
ATOM 1368 O O . LEU A 1 178 ? 4.516 4.269 9.512 1.00 89.56 178 LEU A O 1
ATOM 1372 N N . THR A 1 179 ? 5.870 4.577 7.748 1.00 91.50 179 THR A N 1
ATOM 1373 C CA . THR A 1 179 ? 5.566 3.285 7.106 1.00 91.50 179 THR A CA 1
ATOM 1374 C C . THR A 1 179 ? 6.659 2.241 7.293 1.00 91.50 179 THR A C 1
ATOM 1376 O O . THR A 1 179 ? 6.389 1.047 7.186 1.00 91.50 179 THR A O 1
ATOM 1379 N N . GLY A 1 180 ? 7.890 2.665 7.563 1.00 88.38 180 GLY A N 1
ATOM 1380 C CA . GLY A 1 180 ? 9.093 1.835 7.577 1.00 88.38 180 GLY A CA 1
ATOM 1381 C C . GLY A 1 180 ? 9.561 1.396 6.192 1.00 88.38 180 GLY A C 1
ATOM 1382 O O . GLY A 1 180 ? 10.507 0.618 6.095 1.00 88.38 180 GLY A O 1
ATOM 1383 N N . LEU A 1 181 ? 8.896 1.846 5.123 1.00 87.81 181 LEU A N 1
ATOM 1384 C CA . LEU A 1 181 ? 9.256 1.491 3.756 1.00 87.81 181 LEU A CA 1
ATOM 1385 C C . LEU A 1 181 ? 10.422 2.330 3.258 1.00 87.81 181 LEU A C 1
ATOM 1387 O O . LEU A 1 181 ? 10.533 3.521 3.560 1.00 87.81 181 LEU A O 1
ATOM 1391 N N . ASN A 1 182 ? 11.268 1.715 2.434 1.00 85.62 182 ASN A N 1
ATOM 1392 C CA . ASN A 1 182 ? 12.292 2.458 1.728 1.00 85.62 182 ASN A CA 1
ATOM 1393 C C . ASN A 1 182 ? 11.634 3.364 0.682 1.00 85.62 182 ASN A C 1
ATOM 1395 O O . ASN A 1 182 ? 11.182 2.907 -0.362 1.00 85.62 182 ASN A O 1
ATOM 1399 N N . VAL A 1 183 ? 11.593 4.657 0.981 1.00 85.62 183 VAL A N 1
ATOM 1400 C CA . VAL A 1 183 ? 11.158 5.698 0.055 1.00 85.62 183 VAL A CA 1
ATOM 1401 C C . VAL A 1 183 ? 12.360 6.574 -0.274 1.00 85.62 183 VAL A C 1
ATOM 1403 O O . VAL A 1 183 ? 13.084 7.029 0.611 1.00 85.62 183 VAL A O 1
ATOM 1406 N N . GLY A 1 184 ? 12.644 6.762 -1.552 1.00 83.94 184 GLY A N 1
ATOM 1407 C CA . GLY A 1 184 ? 13.823 7.484 -2.014 1.00 83.94 184 GLY A CA 1
ATOM 1408 C C . GLY A 1 184 ? 13.511 8.307 -3.256 1.00 83.94 184 GLY A C 1
ATOM 1409 O O . GLY A 1 184 ? 12.414 8.192 -3.804 1.00 83.94 184 GLY A O 1
ATOM 1410 N N . PRO A 1 185 ? 14.472 9.117 -3.730 1.00 83.38 185 PRO A N 1
ATOM 1411 C CA . PRO A 1 185 ? 14.266 9.968 -4.898 1.00 83.38 185 PRO A CA 1
ATOM 1412 C C . PRO A 1 185 ? 13.957 9.168 -6.171 1.00 83.38 185 PRO A C 1
ATOM 1414 O O . PRO A 1 185 ? 13.321 9.717 -7.062 1.00 83.38 185 PRO A O 1
ATOM 1417 N N . ASN A 1 186 ? 14.352 7.894 -6.238 1.00 86.31 186 ASN A N 1
ATOM 1418 C CA . ASN A 1 186 ? 14.141 6.999 -7.382 1.00 86.31 186 ASN A CA 1
ATOM 1419 C C . ASN A 1 186 ? 13.179 5.844 -7.050 1.00 86.31 186 ASN A C 1
ATOM 1421 O O . ASN A 1 186 ? 13.257 4.772 -7.636 1.00 86.31 186 ASN A O 1
ATOM 1425 N N . VAL A 1 187 ? 12.290 6.034 -6.072 1.00 90.00 187 VAL A N 1
ATOM 1426 C CA . VAL A 1 187 ? 11.289 5.031 -5.690 1.00 90.00 187 VAL A CA 1
ATOM 1427 C C . VAL A 1 187 ? 9.905 5.635 -5.847 1.00 90.00 187 VAL A C 1
ATOM 1429 O O . VAL A 1 187 ? 9.628 6.704 -5.302 1.00 90.00 187 VAL A O 1
ATOM 1432 N N . ASP A 1 188 ? 9.030 4.928 -6.560 1.00 93.56 188 ASP A N 1
ATOM 1433 C CA . ASP A 1 188 ? 7.610 5.255 -6.596 1.00 93.56 188 ASP A CA 1
ATOM 1434 C C . ASP A 1 188 ? 7.008 5.006 -5.209 1.00 93.56 188 ASP A C 1
ATOM 1436 O O . ASP A 1 188 ? 6.901 3.871 -4.741 1.00 93.56 188 ASP A O 1
ATOM 1440 N N . ALA A 1 189 ? 6.632 6.083 -4.524 1.00 95.25 189 ALA A N 1
ATOM 1441 C CA . ALA A 1 189 ? 6.130 6.017 -3.162 1.00 95.25 189 ALA A CA 1
ATOM 1442 C C . ALA A 1 189 ? 4.636 5.663 -3.079 1.00 95.25 189 ALA A C 1
ATOM 1444 O O . ALA A 1 189 ? 4.069 5.729 -1.987 1.00 95.25 189 ALA A O 1
ATOM 1445 N N . THR A 1 190 ? 3.983 5.297 -4.188 1.00 95.75 190 THR A N 1
ATOM 1446 C CA . THR A 1 190 ? 2.536 5.031 -4.233 1.00 95.75 190 THR A CA 1
ATOM 1447 C C . THR A 1 190 ? 2.094 4.021 -3.173 1.00 95.75 190 THR A C 1
ATOM 1449 O O . THR A 1 190 ? 1.166 4.306 -2.415 1.00 95.75 190 THR A O 1
ATOM 1452 N N . ASP A 1 191 ? 2.770 2.878 -3.049 1.00 94.88 191 ASP A N 1
ATOM 1453 C CA . ASP A 1 191 ? 2.397 1.854 -2.063 1.00 94.88 191 ASP A CA 1
ATOM 1454 C C . ASP A 1 191 ? 2.569 2.353 -0.623 1.00 94.88 191 ASP A C 1
ATOM 1456 O O . ASP A 1 191 ? 1.681 2.164 0.212 1.00 94.88 191 ASP A O 1
ATOM 1460 N N . ALA A 1 192 ? 3.656 3.077 -0.340 1.00 95.56 192 ALA A N 1
ATOM 1461 C CA . ALA A 1 192 ? 3.877 3.686 0.968 1.00 95.56 192 ALA A CA 1
ATOM 1462 C C . ALA A 1 192 ? 2.793 4.721 1.304 1.00 95.56 192 ALA A C 1
ATOM 1464 O O . ALA A 1 192 ? 2.277 4.746 2.423 1.00 95.56 192 ALA A O 1
ATOM 1465 N N . VAL A 1 193 ? 2.381 5.534 0.330 1.00 97.00 193 VAL A N 1
ATOM 1466 C CA . VAL A 1 193 ? 1.282 6.494 0.485 1.00 97.00 193 VAL A CA 1
ATOM 1467 C C . VAL A 1 193 ? -0.044 5.793 0.772 1.00 97.00 193 VAL A C 1
ATOM 1469 O O . VAL A 1 193 ? -0.779 6.211 1.668 1.00 97.00 193 VAL A O 1
ATOM 1472 N N . LEU A 1 194 ? -0.358 4.722 0.044 1.00 97.31 194 LEU A N 1
ATOM 1473 C CA . LEU A 1 194 ? -1.582 3.952 0.256 1.00 97.31 194 LEU A CA 1
ATOM 1474 C C . LEU A 1 194 ? -1.613 3.312 1.650 1.00 97.31 194 LEU A C 1
ATOM 1476 O O . LEU A 1 194 ? -2.649 3.363 2.315 1.00 97.31 194 LEU A O 1
ATOM 1480 N N . ILE A 1 195 ? -0.480 2.786 2.125 1.00 96.88 195 ILE A N 1
ATOM 1481 C CA . ILE A 1 195 ? -0.332 2.273 3.494 1.00 96.88 195 ILE A CA 1
ATOM 1482 C C . ILE A 1 195 ? -0.545 3.391 4.518 1.00 96.88 195 ILE A C 1
ATOM 1484 O O . ILE A 1 195 ? -1.375 3.245 5.415 1.00 96.88 195 ILE A O 1
ATOM 1488 N N . ALA A 1 196 ? 0.131 4.532 4.361 1.00 95.69 196 ALA A N 1
ATOM 1489 C CA . ALA A 1 196 ? -0.024 5.686 5.245 1.00 95.69 196 ALA A CA 1
ATOM 1490 C C . ALA A 1 196 ? -1.485 6.161 5.323 1.00 95.69 196 ALA A C 1
ATOM 1492 O O . ALA A 1 196 ? -2.019 6.399 6.409 1.00 95.69 196 ALA A O 1
ATOM 1493 N N . TRP A 1 197 ? -2.163 6.239 4.179 1.00 96.19 197 TRP A N 1
ATOM 1494 C CA . TRP A 1 197 ? -3.567 6.629 4.101 1.00 96.19 197 TRP A CA 1
ATOM 1495 C C . TRP A 1 197 ? -4.495 5.610 4.771 1.00 96.19 197 TRP A C 1
ATOM 1497 O O . TRP A 1 197 ? -5.400 5.986 5.523 1.00 96.19 197 TRP A O 1
ATOM 1507 N N . ALA A 1 198 ? -4.255 4.317 4.544 1.00 96.81 198 ALA A N 1
ATOM 1508 C CA . ALA A 1 198 ? -4.996 3.233 5.180 1.00 96.81 198 ALA A CA 1
ATOM 1509 C C . ALA A 1 198 ? -4.819 3.220 6.707 1.00 96.81 198 ALA A C 1
ATOM 1511 O O . ALA A 1 198 ? -5.764 2.894 7.422 1.00 96.81 198 ALA A O 1
ATOM 1512 N N . MET A 1 199 ? -3.644 3.612 7.207 1.00 92.69 199 MET A N 1
ATOM 1513 C CA . MET A 1 199 ? -3.361 3.726 8.639 1.00 92.69 199 MET A CA 1
ATOM 1514 C C . MET A 1 199 ? -4.016 4.958 9.274 1.00 92.69 199 MET A C 1
ATOM 1516 O O . MET A 1 199 ? -4.579 4.860 10.362 1.00 92.69 199 MET A O 1
ATOM 1520 N N . GLN A 1 200 ? -3.925 6.126 8.629 1.00 89.12 200 GLN A N 1
ATOM 1521 C CA . GLN A 1 200 ? -4.253 7.408 9.266 1.00 89.12 200 GLN A CA 1
ATOM 1522 C C . GLN A 1 200 ? -5.644 7.948 8.935 1.00 89.12 200 GLN A C 1
ATOM 1524 O O . GLN A 1 200 ? -6.245 8.642 9.752 1.00 89.12 200 GLN A O 1
ATOM 1529 N N . VAL A 1 201 ? -6.146 7.683 7.730 1.00 90.25 201 VAL A N 1
ATOM 1530 C CA . VAL A 1 201 ? -7.360 8.331 7.213 1.00 90.25 201 VAL A CA 1
ATOM 1531 C C . VAL A 1 201 ? -8.521 7.361 7.153 1.00 90.25 201 VAL A C 1
ATOM 1533 O O . VAL A 1 201 ? -9.652 7.710 7.495 1.00 90.25 201 VAL A O 1
ATOM 1536 N N . LEU A 1 202 ? -8.258 6.140 6.699 1.00 90.88 202 LEU A N 1
ATOM 1537 C CA . LEU A 1 202 ? -9.317 5.186 6.435 1.00 90.88 202 LEU A CA 1
ATOM 1538 C C . LEU A 1 202 ? -10.140 4.795 7.681 1.00 90.88 202 LEU A C 1
ATOM 1540 O O . LEU A 1 202 ? -11.364 4.714 7.539 1.00 90.88 202 LEU A O 1
ATOM 1544 N N . PRO A 1 203 ? -9.556 4.642 8.890 1.00 88.88 203 PRO A N 1
ATOM 1545 C CA . PRO A 1 203 ? -10.341 4.355 10.086 1.00 88.88 203 PRO A CA 1
ATOM 1546 C C . PRO A 1 203 ? -11.369 5.445 10.400 1.00 88.88 203 PRO A C 1
ATOM 1548 O O . PRO A 1 203 ? -12.538 5.152 10.655 1.00 88.88 203 PRO A O 1
ATOM 1551 N N . ASP A 1 204 ? -10.962 6.713 10.277 1.00 81.19 204 ASP A N 1
ATOM 1552 C CA . ASP A 1 204 ? -11.840 7.871 10.463 1.00 81.19 204 ASP A CA 1
ATOM 1553 C C . ASP A 1 204 ? -12.950 7.908 9.403 1.00 81.19 204 ASP A C 1
ATOM 1555 O O . ASP A 1 204 ? -14.108 8.192 9.714 1.00 81.19 204 ASP A O 1
ATOM 1559 N N . LEU A 1 205 ? -12.612 7.617 8.140 1.00 83.12 205 LEU A N 1
ATOM 1560 C CA . LEU A 1 205 ? -13.580 7.608 7.038 1.00 83.12 205 LEU A CA 1
ATOM 1561 C C . LEU A 1 205 ? -14.643 6.520 7.200 1.00 83.12 205 LEU A C 1
ATOM 1563 O O . LEU A 1 205 ? -15.792 6.725 6.804 1.00 83.12 205 LEU A O 1
ATOM 1567 N N . LEU A 1 206 ? -14.264 5.364 7.743 1.00 85.19 206 LEU A N 1
ATOM 1568 C CA . LEU A 1 206 ? -15.161 4.225 7.918 1.00 85.19 206 LEU A CA 1
ATOM 1569 C C . LEU A 1 206 ? -15.843 4.197 9.290 1.00 85.19 206 LEU A C 1
ATOM 1571 O O . LEU A 1 206 ? -16.807 3.450 9.454 1.00 85.19 206 LEU A O 1
ATOM 1575 N N . GLY A 1 207 ? -15.362 4.980 10.261 1.00 82.38 207 GLY A N 1
ATOM 1576 C CA . GLY A 1 207 ? -15.821 4.927 11.651 1.00 82.38 207 GLY A CA 1
ATOM 1577 C C . GLY A 1 207 ? -15.483 3.607 12.355 1.00 82.38 207 GLY A C 1
ATOM 1578 O O . GLY A 1 207 ? -16.154 3.240 13.316 1.00 82.38 207 GLY A O 1
ATOM 1579 N N . GLN A 1 208 ? -14.489 2.871 11.857 1.00 87.62 208 GLN A N 1
ATOM 1580 C CA . GLN A 1 208 ? -14.034 1.592 12.402 1.00 87.62 208 GLN A CA 1
ATOM 1581 C C . GLN A 1 208 ? -12.569 1.371 12.037 1.00 87.62 208 GLN A C 1
ATOM 1583 O O . GLN A 1 208 ? -12.111 1.864 11.010 1.00 87.62 208 GLN A O 1
ATOM 1588 N N . ASP A 1 209 ? -11.851 0.600 12.843 1.00 92.44 209 ASP A N 1
ATOM 1589 C CA . ASP A 1 209 ? -10.448 0.300 12.573 1.00 92.44 209 ASP A CA 1
ATOM 1590 C C . ASP A 1 209 ? -10.255 -0.494 11.273 1.00 92.44 209 ASP A C 1
ATOM 1592 O O . ASP A 1 209 ? -11.070 -1.347 10.919 1.00 92.44 209 ASP A O 1
ATOM 1596 N N . VAL A 1 210 ? -9.115 -0.272 10.620 1.00 96.50 210 VAL A N 1
ATOM 1597 C CA . VAL A 1 210 ? -8.612 -1.104 9.522 1.00 96.50 210 VAL A CA 1
ATOM 1598 C C . VAL A 1 210 ? -7.375 -1.840 10.013 1.00 96.50 210 VAL A C 1
ATOM 1600 O O . VAL A 1 210 ? -6.505 -1.244 10.645 1.00 96.50 210 VAL A O 1
ATOM 1603 N N . ASP A 1 211 ? -7.321 -3.147 9.774 1.00 98.06 211 ASP A N 1
ATOM 1604 C CA . ASP A 1 211 ? -6.258 -4.015 10.275 1.00 98.06 211 ASP A CA 1
ATOM 1605 C C . ASP A 1 211 ? -4.992 -3.955 9.427 1.00 98.06 211 ASP A C 1
ATOM 1607 O O . ASP A 1 211 ? -3.902 -4.153 9.963 1.00 98.06 211 ASP A O 1
ATOM 1611 N N . GLY A 1 212 ? -5.120 -3.672 8.131 1.00 97.94 212 GLY A N 1
ATOM 1612 C CA . GLY A 1 212 ? -3.982 -3.707 7.231 1.00 97.94 212 GLY A CA 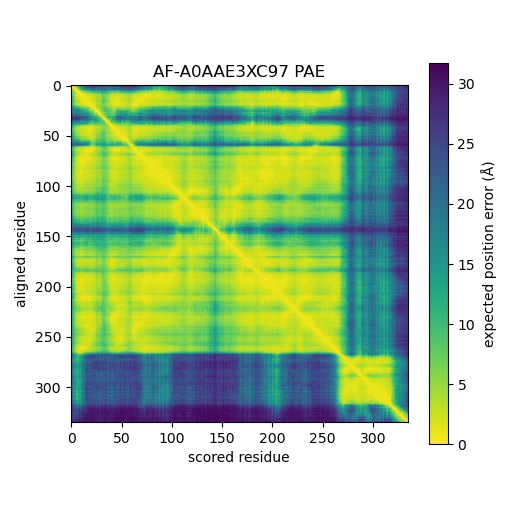1
ATOM 1613 C C . GLY A 1 212 ? -4.274 -3.360 5.777 1.00 97.94 212 GLY A C 1
ATOM 1614 O O . GLY A 1 212 ? -5.329 -2.826 5.423 1.00 97.94 212 GLY A O 1
ATOM 1615 N N . VAL A 1 213 ? -3.328 -3.728 4.921 1.00 98.19 213 VAL A N 1
ATOM 1616 C CA . VAL A 1 213 ? -3.437 -3.668 3.458 1.00 98.19 213 VAL A CA 1
ATOM 1617 C C . VAL A 1 213 ? -3.275 -5.055 2.847 1.00 98.19 213 VAL A C 1
ATOM 1619 O O . VAL A 1 213 ? -2.686 -5.948 3.458 1.00 98.19 213 VAL A O 1
ATOM 1622 N N . TRP A 1 214 ? -3.801 -5.246 1.642 1.00 97.62 214 TRP A N 1
ATOM 1623 C CA . TRP A 1 214 ? -3.730 -6.513 0.929 1.00 97.62 214 TRP A CA 1
ATOM 1624 C C . TRP A 1 214 ? -3.478 -6.308 -0.565 1.00 97.62 214 TRP A C 1
ATOM 1626 O O . TRP A 1 214 ? -4.222 -5.592 -1.239 1.00 97.62 214 TRP A O 1
ATOM 1636 N N . TRP A 1 215 ? -2.473 -7.002 -1.094 1.00 95.62 215 TRP A N 1
ATOM 1637 C CA . TRP A 1 215 ? -2.180 -7.098 -2.519 1.00 95.62 215 TRP A CA 1
ATOM 1638 C C . TRP A 1 215 ? -2.784 -8.391 -3.060 1.00 95.62 215 TRP A C 1
ATOM 1640 O O . TRP A 1 215 ? -2.345 -9.506 -2.758 1.00 95.62 215 TRP A O 1
ATOM 1650 N N . ARG A 1 216 ? -3.841 -8.251 -3.867 1.00 92.81 216 ARG A N 1
ATOM 1651 C CA . ARG A 1 216 ? -4.506 -9.374 -4.545 1.00 92.81 216 ARG A CA 1
ATOM 1652 C C . ARG A 1 216 ? -3.743 -9.767 -5.807 1.00 92.81 216 ARG A C 1
ATOM 1654 O O . ARG A 1 216 ? -4.268 -9.661 -6.912 1.00 92.81 216 ARG A O 1
ATOM 1661 N N . GLU A 1 217 ? -2.486 -10.142 -5.640 1.00 90.19 217 GLU A N 1
ATOM 1662 C CA . GLU A 1 217 ? -1.645 -10.609 -6.737 1.00 90.19 217 GLU A CA 1
ATOM 1663 C C . GLU A 1 217 ? -2.191 -11.884 -7.385 1.00 90.19 217 GLU A C 1
ATOM 1665 O O . GLU A 1 217 ? -2.921 -12.666 -6.770 1.00 90.19 217 GLU A O 1
ATOM 1670 N N . THR A 1 218 ? -1.826 -12.104 -8.643 1.00 89.62 218 THR A N 1
ATOM 1671 C CA . THR A 1 218 ? -2.117 -13.368 -9.317 1.00 89.62 218 THR A CA 1
ATOM 1672 C C . THR A 1 218 ? -1.224 -14.450 -8.720 1.00 89.62 218 THR A C 1
ATOM 1674 O O . THR A 1 218 ? -0.033 -14.237 -8.535 1.00 89.62 218 THR A O 1
ATOM 1677 N N . TYR A 1 219 ? -1.774 -15.627 -8.424 1.00 91.00 219 TYR A N 1
ATOM 1678 C CA . TYR A 1 219 ? -0.967 -16.741 -7.930 1.00 91.00 219 TYR A CA 1
ATOM 1679 C C . TYR A 1 219 ? -0.094 -17.313 -9.057 1.00 91.00 219 TYR A C 1
ATOM 1681 O O . TYR A 1 219 ? -0.536 -18.170 -9.821 1.00 91.00 219 TYR A O 1
ATOM 1689 N N . ARG A 1 220 ? 1.145 -16.821 -9.158 1.00 88.94 220 ARG A N 1
ATOM 1690 C CA . ARG A 1 220 ? 2.199 -17.296 -10.065 1.00 88.94 220 ARG A CA 1
ATOM 1691 C C . ARG A 1 220 ? 3.519 -17.413 -9.287 1.00 88.94 220 ARG A C 1
ATOM 1693 O O . ARG A 1 220 ? 4.397 -16.572 -9.452 1.00 88.94 220 ARG A O 1
ATOM 1700 N N . PRO A 1 221 ? 3.690 -18.446 -8.435 1.00 87.06 221 PRO A N 1
ATOM 1701 C CA . PRO A 1 221 ? 4.877 -18.559 -7.584 1.00 87.06 221 PRO A CA 1
ATOM 1702 C C . PRO A 1 221 ? 6.209 -18.662 -8.339 1.00 87.06 221 PRO A C 1
ATOM 1704 O O . PRO A 1 221 ? 7.236 -18.331 -7.757 1.00 87.06 221 PRO A O 1
ATOM 1707 N N . ALA A 1 222 ? 6.198 -19.139 -9.593 1.00 83.75 222 ALA A N 1
ATOM 1708 C CA . ALA A 1 222 ? 7.380 -19.150 -10.462 1.00 83.75 222 ALA A CA 1
ATOM 1709 C C . ALA A 1 222 ? 7.870 -17.717 -10.739 1.00 83.75 222 ALA A C 1
ATOM 1711 O O . ALA A 1 222 ? 9.013 -17.414 -10.429 1.00 83.75 222 ALA A O 1
ATOM 1712 N N . ALA A 1 223 ? 6.946 -16.824 -11.105 1.00 81.25 223 ALA A N 1
ATOM 1713 C CA . ALA A 1 223 ? 7.172 -15.390 -11.303 1.00 81.25 223 ALA A CA 1
ATOM 1714 C C . ALA A 1 223 ? 7.192 -14.574 -9.996 1.00 81.25 223 ALA A C 1
ATOM 1716 O O . ALA A 1 223 ? 6.850 -13.393 -9.969 1.00 81.25 223 ALA A O 1
ATOM 1717 N N . LEU A 1 224 ? 7.521 -15.219 -8.870 1.00 83.62 224 LEU A N 1
ATOM 1718 C CA . LEU A 1 224 ? 7.614 -14.594 -7.545 1.00 83.62 224 LEU A CA 1
ATOM 1719 C C . LEU A 1 224 ? 6.343 -13.839 -7.094 1.00 83.62 224 LEU A C 1
ATOM 1721 O O . LEU A 1 224 ? 6.424 -12.918 -6.283 1.00 83.62 224 LEU A O 1
ATOM 1725 N N . SER A 1 225 ? 5.161 -14.248 -7.575 1.00 86.69 225 SER A N 1
ATOM 1726 C CA . SER A 1 225 ? 3.891 -13.556 -7.320 1.00 86.69 225 SER A CA 1
ATOM 1727 C C . SER A 1 225 ? 2.878 -14.441 -6.591 1.00 86.69 225 SER A C 1
ATOM 1729 O O . SER A 1 225 ? 2.591 -15.571 -7.001 1.00 86.69 225 SER A O 1
ATOM 1731 N N . ALA A 1 226 ? 2.321 -13.934 -5.489 1.00 90.62 226 ALA A N 1
ATOM 1732 C CA . ALA A 1 226 ? 1.261 -14.599 -4.736 1.00 90.62 226 ALA A CA 1
ATOM 1733 C C . ALA A 1 226 ? 0.563 -13.610 -3.787 1.00 90.62 226 ALA A C 1
ATOM 1735 O O . ALA A 1 226 ? 1.238 -12.781 -3.176 1.00 90.62 226 ALA A O 1
ATOM 1736 N N . PRO A 1 227 ? -0.762 -13.731 -3.557 1.00 93.25 227 PRO A N 1
ATOM 1737 C CA . PRO A 1 227 ? -1.477 -12.868 -2.622 1.00 93.25 227 PRO A CA 1
ATOM 1738 C C . PRO A 1 227 ? -0.782 -12.719 -1.267 1.00 93.25 227 PRO A C 1
ATOM 1740 O O . PRO A 1 227 ? -0.450 -13.706 -0.600 1.00 93.25 227 PRO A O 1
ATOM 1743 N N . ARG A 1 228 ? -0.608 -11.471 -0.842 1.00 93.44 228 ARG A N 1
ATOM 1744 C CA . ARG A 1 228 ? -0.021 -11.104 0.448 1.00 93.44 228 ARG A CA 1
ATOM 1745 C C . ARG A 1 228 ? -0.719 -9.889 1.027 1.00 93.44 228 ARG A C 1
ATOM 1747 O O . ARG A 1 228 ? -1.430 -9.167 0.331 1.00 93.44 228 ARG A O 1
ATOM 1754 N N . GLY A 1 229 ? -0.476 -9.641 2.297 1.00 95.06 229 GLY A N 1
ATOM 1755 C CA . GLY A 1 229 ? -0.901 -8.435 2.969 1.00 95.06 229 GLY A CA 1
ATOM 1756 C C . GLY A 1 229 ? 0.035 -8.082 4.101 1.00 95.06 229 GLY A C 1
ATOM 1757 O O . GLY A 1 229 ? 1.008 -8.776 4.383 1.00 95.06 229 GLY A O 1
ATOM 1758 N N . ALA A 1 230 ? -0.304 -6.993 4.765 1.00 94.94 230 ALA A N 1
ATOM 1759 C CA . ALA A 1 230 ? 0.430 -6.517 5.914 1.00 94.94 230 ALA A CA 1
ATOM 1760 C C . ALA A 1 230 ? -0.555 -6.075 6.991 1.00 94.94 230 ALA A C 1
ATOM 1762 O O . ALA A 1 230 ? -1.448 -5.278 6.706 1.00 94.94 230 ALA A O 1
ATOM 1763 N N . ILE A 1 231 ? -0.405 -6.588 8.213 1.00 96.31 231 ILE A N 1
ATOM 1764 C CA . ILE A 1 231 ? -1.160 -6.125 9.385 1.00 96.31 231 ILE A CA 1
ATOM 1765 C C . ILE A 1 231 ? -0.393 -4.964 10.015 1.00 96.31 231 ILE A C 1
ATOM 1767 O O . ILE A 1 231 ? 0.794 -5.093 10.321 1.00 96.31 231 ILE A O 1
ATOM 1771 N N . PHE A 1 232 ? -1.065 -3.838 10.248 1.00 94.81 232 PHE A N 1
ATOM 1772 C CA . PHE A 1 232 ? -0.426 -2.670 10.849 1.00 94.81 232 PHE A CA 1
ATOM 1773 C C . PHE A 1 232 ? 0.050 -2.964 12.280 1.00 94.81 232 PHE A C 1
ATOM 1775 O O . PHE A 1 232 ? -0.648 -3.672 13.014 1.00 94.81 232 PHE A O 1
ATOM 1782 N N . PRO A 1 233 ? 1.171 -2.373 12.739 1.00 90.69 233 PRO A N 1
ATOM 1783 C CA . PRO A 1 233 ? 1.741 -2.669 14.058 1.00 90.69 233 PRO A CA 1
ATOM 1784 C C . PRO A 1 233 ? 0.735 -2.542 15.207 1.00 90.69 233 PRO A C 1
ATOM 1786 O O . PRO A 1 233 ? 0.564 -3.464 16.000 1.00 90.69 233 PRO A O 1
ATOM 1789 N N . ALA A 1 234 ? -0.033 -1.446 15.228 1.00 91.00 234 ALA A N 1
ATOM 1790 C CA . ALA A 1 234 ? -1.053 -1.185 16.246 1.00 91.00 234 ALA A CA 1
ATOM 1791 C C . ALA A 1 234 ? -2.224 -2.190 16.236 1.00 91.00 234 ALA A C 1
ATOM 1793 O O . ALA A 1 234 ? -3.052 -2.190 17.147 1.00 91.00 234 ALA A O 1
ATOM 1794 N N . ARG A 1 235 ? -2.332 -3.018 15.192 1.00 94.94 235 ARG A N 1
ATOM 1795 C CA . ARG A 1 235 ? -3.427 -3.968 14.978 1.00 94.94 235 ARG A CA 1
ATOM 1796 C C . ARG A 1 235 ? -3.029 -5.402 15.279 1.00 94.94 235 ARG A C 1
ATOM 1798 O O . ARG A 1 235 ? -3.918 -6.186 15.597 1.00 94.94 235 ARG A O 1
ATOM 1805 N N . VAL A 1 236 ? -1.736 -5.734 15.275 1.00 93.75 236 VAL A N 1
ATOM 1806 C CA . VAL A 1 236 ? -1.244 -7.089 15.579 1.00 93.75 236 VAL A CA 1
ATOM 1807 C C . VAL A 1 236 ? -1.761 -7.642 16.915 1.00 93.75 236 VAL A C 1
ATOM 1809 O O . VAL A 1 236 ? -2.219 -8.783 16.907 1.00 93.75 236 VAL A O 1
ATOM 1812 N N . PRO A 1 237 ? -1.804 -6.888 18.038 1.00 92.94 237 PRO A N 1
ATOM 1813 C CA . PRO A 1 237 ? -2.284 -7.428 19.317 1.00 92.94 237 PRO A CA 1
ATOM 1814 C C . PRO A 1 237 ? -3.737 -7.924 19.309 1.00 92.94 237 PRO A C 1
ATOM 1816 O O . PRO A 1 237 ? -4.138 -8.673 20.195 1.00 92.94 237 PRO A O 1
ATOM 1819 N N . ALA A 1 238 ? -4.541 -7.505 18.330 1.00 94.19 238 ALA A N 1
ATOM 1820 C CA . ALA A 1 238 ? -5.928 -7.934 18.192 1.00 94.19 238 ALA A CA 1
ATOM 1821 C C . ALA A 1 238 ? -6.096 -9.233 17.378 1.00 94.19 238 ALA A C 1
ATOM 1823 O O . ALA A 1 238 ? -7.219 -9.723 17.243 1.00 94.19 238 ALA A O 1
ATOM 1824 N N . TRP A 1 239 ? -5.007 -9.791 16.842 1.00 96.19 239 TRP A N 1
ATOM 1825 C CA . TRP A 1 239 ? -4.988 -11.075 16.145 1.00 96.19 239 TRP A CA 1
ATOM 1826 C C . TRP A 1 239 ? -4.475 -12.173 17.076 1.00 96.19 239 TRP A C 1
ATOM 1828 O O . TRP A 1 239 ? -3.391 -12.074 17.648 1.00 96.19 239 TRP A O 1
ATOM 1838 N N . GLN A 1 240 ? -5.249 -13.246 17.218 1.00 95.81 240 GLN A N 1
ATOM 1839 C CA . GLN A 1 240 ? -4.842 -14.407 18.004 1.00 95.81 240 GLN A CA 1
ATOM 1840 C C . GLN A 1 240 ? -3.893 -15.268 17.179 1.00 95.81 240 GLN A C 1
ATOM 1842 O O . GLN A 1 240 ? -4.241 -15.670 16.072 1.00 95.81 240 GLN A O 1
ATOM 1847 N N . ALA A 1 241 ? -2.714 -15.567 17.717 1.00 94.94 241 ALA A N 1
ATOM 1848 C CA . ALA A 1 241 ? -1.709 -16.361 17.027 1.00 94.94 241 ALA A CA 1
ATOM 1849 C C . ALA A 1 241 ? -1.670 -17.798 17.553 1.00 94.94 241 ALA A C 1
ATOM 1851 O O . ALA A 1 241 ? -1.563 -18.027 18.760 1.00 94.94 241 ALA A O 1
ATOM 1852 N N . ARG A 1 242 ? -1.669 -18.769 16.640 1.00 95.00 242 ARG A N 1
ATOM 1853 C CA . ARG A 1 242 ? -1.409 -20.181 16.933 1.00 95.00 242 ARG A CA 1
ATOM 1854 C C . ARG A 1 242 ? -0.293 -20.677 16.026 1.00 95.00 242 ARG A C 1
ATOM 1856 O O . ARG A 1 242 ? -0.288 -20.385 14.836 1.00 95.00 242 ARG A O 1
ATOM 1863 N N . ARG A 1 243 ? 0.655 -21.440 16.574 1.00 94.69 243 ARG A N 1
ATOM 1864 C CA . ARG A 1 243 ? 1.640 -22.144 15.741 1.00 94.69 243 ARG A CA 1
ATOM 1865 C C . ARG A 1 243 ? 0.926 -23.163 14.860 1.00 94.69 243 ARG A C 1
ATOM 1867 O O . ARG A 1 243 ? 0.046 -23.868 15.346 1.00 94.69 243 ARG A O 1
ATOM 1874 N N . GLU A 1 244 ? 1.343 -23.257 13.607 1.00 94.31 244 GLU A N 1
ATOM 1875 C CA . GLU A 1 244 ? 0.785 -24.193 12.637 1.00 94.31 244 GLU A CA 1
ATOM 1876 C C . GLU A 1 244 ? 1.897 -25.032 12.003 1.00 94.31 244 GLU A C 1
ATOM 1878 O O . GLU A 1 244 ? 3.040 -24.585 11.866 1.00 94.31 244 GLU A O 1
ATOM 1883 N N . ALA A 1 245 ? 1.583 -26.275 11.642 1.00 92.94 245 ALA A N 1
ATOM 1884 C CA . ALA A 1 245 ? 2.525 -27.118 10.925 1.00 92.94 245 ALA A CA 1
ATOM 1885 C C . ALA A 1 245 ? 2.446 -26.827 9.425 1.00 92.94 245 ALA A C 1
ATOM 1887 O O . ALA A 1 245 ? 1.369 -26.802 8.836 1.00 92.94 245 ALA A O 1
ATOM 1888 N N . TRP A 1 246 ? 3.603 -26.694 8.773 1.00 91.50 246 TRP A N 1
ATOM 1889 C CA . TRP A 1 246 ? 3.680 -26.508 7.321 1.00 91.50 246 TRP A CA 1
ATOM 1890 C C . TRP A 1 246 ? 2.944 -27.601 6.532 1.00 91.50 246 TRP A C 1
ATOM 1892 O O . TRP A 1 246 ? 2.413 -27.324 5.466 1.00 91.50 246 TRP A O 1
ATOM 1902 N N . SER A 1 247 ? 2.888 -28.832 7.045 1.00 92.12 247 SER A N 1
ATOM 1903 C CA . SER A 1 247 ? 2.164 -29.948 6.421 1.00 92.12 247 SER A CA 1
ATOM 1904 C C . SER A 1 247 ? 0.643 -29.786 6.424 1.00 92.12 247 SER A C 1
ATOM 1906 O O . SER A 1 247 ? -0.031 -30.459 5.654 1.00 92.12 247 SER A O 1
ATOM 1908 N N . ASN A 1 248 ? 0.102 -28.923 7.286 1.00 92.62 248 ASN A N 1
ATOM 1909 C CA . ASN A 1 248 ? -1.339 -28.747 7.456 1.00 92.62 248 ASN A CA 1
ATOM 1910 C C . ASN A 1 248 ? -1.913 -27.656 6.544 1.00 92.62 248 ASN A C 1
ATOM 1912 O O . ASN A 1 248 ? -3.125 -27.453 6.529 1.00 92.62 248 ASN A O 1
ATOM 1916 N N . VAL A 1 249 ? -1.061 -26.937 5.807 1.00 92.12 249 VAL A N 1
ATOM 1917 C CA . VAL A 1 249 ? -1.478 -25.783 5.012 1.00 92.12 249 VAL A CA 1
ATOM 1918 C C . VAL A 1 249 ? -1.405 -26.073 3.519 1.00 92.12 249 VAL A C 1
ATOM 1920 O O . VAL A 1 249 ? -0.330 -26.326 2.969 1.00 92.12 249 VAL A O 1
ATOM 1923 N N . ASP A 1 250 ? -2.570 -25.969 2.882 1.00 93.00 250 ASP A N 1
ATOM 1924 C CA . ASP A 1 250 ? -2.769 -26.019 1.436 1.00 93.00 250 ASP A CA 1
ATOM 1925 C C . ASP A 1 250 ? -3.087 -24.612 0.900 1.00 93.00 250 ASP A C 1
ATOM 1927 O O . ASP A 1 250 ? -4.190 -24.091 1.100 1.00 93.00 250 ASP A O 1
ATOM 1931 N N . ASP A 1 251 ? -2.126 -24.013 0.187 1.00 93.81 251 ASP A N 1
ATOM 1932 C CA . ASP A 1 251 ? -2.282 -22.717 -0.489 1.00 93.81 251 ASP A CA 1
ATOM 1933 C C . ASP A 1 251 ? -3.529 -22.694 -1.390 1.00 93.81 251 ASP A C 1
ATOM 1935 O O . ASP A 1 251 ? -4.257 -21.702 -1.423 1.00 93.81 251 ASP A O 1
ATOM 1939 N N . ALA A 1 252 ? -3.830 -23.788 -2.100 1.00 92.62 252 ALA A N 1
ATOM 1940 C CA . ALA A 1 252 ? -4.958 -23.827 -3.025 1.00 92.62 252 ALA A CA 1
ATOM 1941 C C . ALA A 1 252 ? -6.302 -23.768 -2.283 1.00 92.62 252 ALA A C 1
ATOM 1943 O O . ALA A 1 252 ? -7.246 -23.127 -2.754 1.00 92.62 252 ALA A O 1
ATOM 1944 N N . ALA A 1 253 ? -6.406 -24.414 -1.118 1.00 92.56 253 ALA A N 1
ATOM 1945 C CA . ALA A 1 253 ? -7.586 -24.325 -0.264 1.00 92.56 253 ALA A CA 1
ATOM 1946 C C . ALA A 1 253 ? -7.776 -22.911 0.298 1.00 92.56 253 ALA A C 1
ATOM 1948 O O . ALA A 1 253 ? -8.881 -22.369 0.212 1.00 92.56 253 ALA A O 1
ATOM 1949 N N . LEU A 1 254 ? -6.705 -22.293 0.804 1.00 91.75 254 LEU A N 1
ATOM 1950 C CA . LEU A 1 254 ? -6.743 -20.925 1.327 1.00 91.75 254 LEU A CA 1
ATOM 1951 C C . LEU A 1 254 ? -7.113 -19.902 0.243 1.00 91.75 254 LEU A C 1
ATOM 1953 O O . LEU A 1 254 ? -7.937 -19.019 0.477 1.00 91.75 254 LEU A O 1
ATOM 1957 N N . LEU A 1 255 ? -6.582 -20.059 -0.972 1.00 91.62 255 LEU A N 1
ATOM 1958 C CA . LEU A 1 255 ? -6.919 -19.214 -2.118 1.00 91.62 255 LEU A CA 1
ATOM 1959 C C . LEU A 1 255 ? -8.377 -19.348 -2.553 1.00 91.62 255 LEU A C 1
ATOM 1961 O O . LEU A 1 255 ? -9.019 -18.341 -2.848 1.00 91.62 255 LEU A O 1
ATOM 1965 N N . ARG A 1 256 ? -8.937 -20.566 -2.568 1.00 92.31 256 ARG A N 1
ATOM 1966 C CA . ARG A 1 256 ? -10.370 -20.768 -2.857 1.00 92.31 256 ARG A CA 1
ATOM 1967 C C . ARG A 1 256 ? -11.266 -20.083 -1.825 1.00 92.31 256 ARG A C 1
ATOM 1969 O O . ARG A 1 256 ? -12.354 -19.633 -2.174 1.00 92.31 256 ARG A O 1
ATOM 1976 N N . ALA A 1 257 ? -10.806 -19.996 -0.578 1.00 88.00 257 ALA A N 1
ATOM 1977 C CA . ALA A 1 257 ? -11.500 -19.300 0.500 1.00 88.00 257 ALA A CA 1
ATOM 1978 C C . ALA A 1 257 ? -11.288 -17.774 0.479 1.00 88.00 257 ALA A C 1
ATOM 1980 O O . ALA A 1 257 ? -11.945 -17.061 1.242 1.00 88.00 257 ALA A O 1
ATOM 1981 N N . MET A 1 258 ? -10.407 -17.256 -0.385 1.00 91.38 258 MET A N 1
ATOM 1982 C CA . MET A 1 258 ? -10.112 -15.832 -0.446 1.00 91.38 258 MET A CA 1
ATOM 1983 C C . MET A 1 258 ? -11.365 -15.035 -0.855 1.00 91.38 258 MET A C 1
ATOM 1985 O O . MET A 1 258 ? -11.914 -15.227 -1.947 1.00 91.38 258 MET A O 1
ATOM 1989 N N . PRO A 1 259 ? -11.817 -14.086 -0.021 1.00 93.00 259 PRO A N 1
ATOM 1990 C CA . PRO A 1 259 ? -12.978 -13.281 -0.335 1.00 93.00 259 PRO A CA 1
ATOM 1991 C C . PRO A 1 259 ? -12.688 -12.302 -1.471 1.00 93.00 259 PRO A C 1
ATOM 1993 O O . PRO A 1 259 ? -11.569 -11.830 -1.681 1.00 93.00 259 PRO A O 1
ATOM 1996 N N . ARG A 1 260 ? -13.750 -11.947 -2.196 1.00 94.75 260 ARG A N 1
ATOM 1997 C CA . ARG A 1 260 ? -13.706 -10.879 -3.196 1.00 94.75 260 ARG A CA 1
ATOM 1998 C C . ARG A 1 260 ? -13.691 -9.509 -2.523 1.00 94.75 260 ARG A C 1
ATOM 2000 O O . ARG A 1 260 ? -14.296 -9.320 -1.466 1.00 94.75 260 ARG A O 1
ATOM 2007 N N . THR A 1 261 ? -13.088 -8.542 -3.206 1.00 96.94 261 THR A N 1
ATOM 2008 C CA . THR A 1 261 ? -13.153 -7.120 -2.862 1.00 96.94 261 THR A CA 1
ATOM 2009 C C . THR A 1 261 ? -14.600 -6.661 -2.715 1.00 96.94 261 THR A C 1
ATOM 2011 O O . THR A 1 261 ? -15.433 -6.885 -3.598 1.00 96.94 261 THR A O 1
ATOM 2014 N N . ARG A 1 262 ? -14.895 -5.959 -1.625 1.00 97.38 262 ARG A N 1
ATOM 2015 C CA . ARG A 1 262 ? -16.173 -5.288 -1.386 1.00 97.38 262 ARG A CA 1
ATOM 2016 C C . ARG A 1 262 ? -15.967 -3.785 -1.477 1.00 97.38 262 ARG A C 1
ATOM 2018 O O . ARG A 1 262 ? -15.112 -3.231 -0.799 1.00 97.38 262 ARG A O 1
ATOM 2025 N N . ARG A 1 263 ? -16.770 -3.106 -2.297 1.00 96.38 263 ARG A N 1
ATOM 2026 C CA . ARG A 1 263 ? -16.784 -1.638 -2.341 1.00 96.38 263 ARG A CA 1
ATOM 2027 C C . ARG A 1 263 ? -17.704 -1.124 -1.244 1.00 96.38 263 ARG A C 1
ATOM 2029 O O . ARG A 1 263 ? -18.924 -1.223 -1.361 1.00 96.38 263 ARG A O 1
ATOM 2036 N N . VAL A 1 264 ? -17.118 -0.585 -0.187 1.00 94.12 264 VAL A N 1
ATOM 2037 C CA . VAL A 1 264 ? -17.860 -0.019 0.939 1.00 94.12 264 VAL A CA 1
ATOM 2038 C C . VAL A 1 264 ? -18.097 1.456 0.674 1.00 94.12 264 VAL A C 1
ATOM 2040 O O . VAL A 1 264 ? -17.163 2.194 0.368 1.00 94.12 264 VAL A O 1
ATOM 2043 N N . LYS A 1 265 ? -19.357 1.891 0.757 1.00 90.88 265 LYS A N 1
ATOM 2044 C CA . LYS A 1 265 ? -19.699 3.312 0.664 1.00 90.88 265 LYS A CA 1
ATOM 2045 C C . LYS A 1 265 ? -19.187 4.026 1.907 1.00 90.88 265 LYS A C 1
ATOM 2047 O O . LYS A 1 265 ? -19.490 3.612 3.021 1.00 90.88 265 LYS A O 1
ATOM 2052 N N . VAL A 1 266 ? -18.464 5.119 1.701 1.00 83.31 266 VAL A N 1
ATOM 2053 C CA . VAL A 1 266 ? -18.131 6.039 2.787 1.00 83.31 266 VAL A CA 1
ATOM 2054 C C . VAL A 1 266 ? -19.420 6.772 3.163 1.00 83.31 266 VAL A C 1
ATOM 2056 O O . VAL A 1 266 ? -20.059 7.335 2.265 1.00 83.31 266 VAL A O 1
ATOM 2059 N N . PRO A 1 267 ? -19.845 6.763 4.439 1.00 70.25 267 PRO A N 1
ATOM 2060 C CA . PRO A 1 267 ? -21.077 7.419 4.851 1.00 70.25 267 PRO A CA 1
ATOM 2061 C C . PRO A 1 267 ? -21.099 8.891 4.420 1.00 70.25 267 PRO A C 1
ATOM 2063 O O . PRO A 1 267 ? -20.257 9.702 4.815 1.00 70.25 267 PRO A O 1
ATOM 2066 N N . THR A 1 268 ? -22.086 9.267 3.605 1.00 54.19 268 THR A N 1
ATOM 2067 C CA . THR A 1 268 ? -22.387 10.674 3.329 1.00 54.19 268 THR A CA 1
ATOM 2068 C C . THR A 1 268 ? -22.855 11.320 4.626 1.00 54.19 268 THR A C 1
ATOM 2070 O O . THR A 1 268 ? -23.956 11.040 5.086 1.00 54.19 268 THR A O 1
ATOM 2073 N N . GLY A 1 269 ? -22.003 12.152 5.227 1.00 55.47 269 GLY A N 1
ATOM 2074 C CA . GLY A 1 269 ? -22.233 12.720 6.558 1.00 55.47 269 GLY A CA 1
ATOM 2075 C C . GLY A 1 269 ? -21.224 12.277 7.617 1.00 55.47 269 GLY A C 1
ATOM 2076 O O . GLY A 1 269 ? -21.365 12.700 8.760 1.00 55.47 269 GLY A O 1
ATOM 2077 N N . ALA A 1 270 ? -20.198 11.489 7.255 1.00 56.19 270 ALA A N 1
ATOM 2078 C CA . ALA A 1 270 ? -19.061 11.245 8.140 1.00 56.19 270 ALA A CA 1
ATOM 2079 C C . ALA A 1 270 ? -18.562 12.582 8.720 1.00 56.19 270 ALA A C 1
ATOM 2081 O O . ALA A 1 270 ? -18.418 13.558 7.962 1.00 56.19 270 ALA A O 1
ATOM 2082 N N . PRO A 1 271 ? -18.371 12.667 10.049 1.00 64.62 271 PRO A N 1
ATOM 2083 C CA . PRO A 1 271 ? -18.012 13.911 10.684 1.00 64.62 271 PRO A CA 1
ATOM 2084 C C . PRO A 1 271 ? -16.719 14.441 10.084 1.00 64.62 271 PRO A C 1
ATOM 2086 O O . PRO A 1 271 ? -15.751 13.716 9.883 1.00 64.62 271 PRO A O 1
ATOM 2089 N N . ARG A 1 272 ? -16.717 15.724 9.749 1.00 73.94 272 ARG A N 1
ATOM 2090 C CA . ARG A 1 272 ? -15.561 16.390 9.169 1.00 73.94 272 ARG A CA 1
ATOM 2091 C C . ARG A 1 272 ? -15.065 17.359 10.197 1.00 73.94 272 ARG A C 1
ATOM 2093 O O . ARG A 1 272 ? -15.784 18.289 10.544 1.00 73.94 272 ARG A O 1
ATOM 2100 N N . VAL A 1 273 ? -13.853 17.132 10.666 1.00 80.31 273 VAL A N 1
ATOM 2101 C CA . VAL A 1 273 ?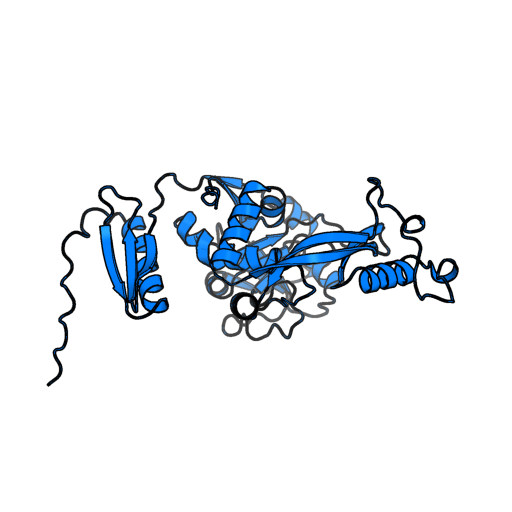 -13.148 18.083 11.507 1.00 80.31 273 VAL A CA 1
ATOM 2102 C C . VAL A 1 273 ? -12.025 18.676 10.675 1.00 80.31 273 VAL A C 1
ATOM 2104 O O . VAL A 1 273 ? -11.140 17.961 10.213 1.00 80.31 273 VAL A O 1
ATOM 2107 N N . ASP A 1 274 ? -12.126 19.974 10.446 1.00 84.25 274 ASP A N 1
ATOM 2108 C CA . ASP A 1 274 ? -11.140 20.798 9.773 1.00 84.25 274 ASP A CA 1
ATOM 2109 C C . ASP A 1 274 ? -10.111 21.272 10.802 1.00 84.25 274 ASP A C 1
ATOM 2111 O O . ASP A 1 274 ? -10.486 21.723 11.889 1.00 84.25 274 ASP A O 1
ATOM 2115 N N . VAL A 1 275 ? -8.830 21.150 10.466 1.00 83.56 275 VAL A N 1
ATOM 2116 C CA . VAL A 1 275 ? -7.702 21.592 11.289 1.00 83.56 275 VAL A CA 1
ATOM 2117 C C . VAL A 1 275 ? -6.887 22.542 10.429 1.00 83.56 275 VAL A C 1
ATOM 2119 O O . VAL A 1 275 ? -6.374 22.139 9.390 1.00 83.56 275 VAL A O 1
ATOM 2122 N N . ARG A 1 276 ? -6.809 23.815 10.820 1.00 88.06 276 ARG A N 1
ATOM 2123 C CA . ARG A 1 276 ? -6.106 24.842 10.040 1.00 88.06 276 ARG A CA 1
ATOM 2124 C C . ARG A 1 276 ? -5.206 25.678 10.919 1.00 88.06 276 ARG A C 1
ATOM 2126 O O . ARG A 1 276 ? -5.648 26.155 11.963 1.00 88.06 276 ARG A O 1
ATOM 2133 N N . GLN A 1 277 ? -3.990 25.924 10.457 1.00 89.06 277 GLN A N 1
ATOM 2134 C CA . GLN A 1 277 ? -3.120 26.917 11.065 1.00 89.06 277 GLN A CA 1
ATOM 2135 C C . GLN A 1 277 ? -3.670 28.326 10.807 1.00 89.06 277 GLN A C 1
ATOM 2137 O O . GLN A 1 277 ? -4.143 28.640 9.714 1.00 89.06 277 GLN A O 1
ATOM 2142 N N . SER A 1 278 ? -3.634 29.177 11.825 1.00 86.44 278 SER A N 1
ATOM 2143 C CA . SER A 1 278 ? -4.017 30.583 11.731 1.00 86.44 278 SER A CA 1
ATOM 2144 C C . SER A 1 278 ? -3.154 31.387 12.698 1.00 86.44 278 SER A C 1
ATOM 2146 O O . SER A 1 278 ? -3.445 31.469 13.890 1.00 86.44 278 SER A O 1
ATOM 2148 N N . GLY A 1 279 ? -2.083 31.982 12.168 1.00 90.81 279 GLY A N 1
ATOM 2149 C CA . GLY A 1 279 ? -1.038 32.617 12.968 1.00 90.81 279 GLY A CA 1
ATOM 2150 C C . GLY A 1 279 ? -0.152 31.574 13.652 1.00 90.81 279 GLY A C 1
ATOM 2151 O O . GLY A 1 279 ? 0.268 30.606 13.021 1.00 90.81 279 GLY A O 1
ATOM 2152 N N . ALA A 1 280 ? 0.114 31.769 14.945 1.00 91.88 280 ALA A N 1
ATOM 2153 C CA . ALA A 1 280 ? 0.908 30.850 15.766 1.00 91.88 280 ALA A CA 1
ATOM 2154 C C . ALA A 1 280 ? 0.106 29.650 16.314 1.00 91.88 280 ALA A C 1
ATOM 2156 O O . ALA A 1 280 ? 0.673 28.796 16.984 1.00 91.88 280 ALA A O 1
ATOM 2157 N N . GLU A 1 281 ? -1.200 29.578 16.046 1.00 93.75 281 GLU A N 1
ATOM 2158 C CA . GLU A 1 281 ? -2.097 28.570 16.615 1.00 93.75 281 GLU A CA 1
ATOM 2159 C C . GLU A 1 281 ? -2.807 27.747 15.530 1.00 93.75 281 GLU A C 1
ATOM 2161 O O . GLU A 1 281 ? -2.900 28.128 14.359 1.00 93.75 281 GLU A O 1
ATOM 2166 N N . TRP A 1 282 ? -3.368 26.618 15.951 1.00 93.75 282 TRP A N 1
ATOM 2167 C CA . TRP A 1 282 ? -4.126 25.681 15.134 1.00 93.75 282 TRP A CA 1
ATOM 2168 C C . TRP A 1 282 ? -5.595 25.676 15.541 1.00 93.75 282 TRP A C 1
ATOM 2170 O O . TRP A 1 282 ? -5.946 25.374 16.680 1.00 93.75 282 TRP A O 1
ATOM 2180 N N . LYS A 1 283 ? -6.477 25.978 14.592 1.00 93.12 283 LYS A N 1
ATOM 2181 C CA . LYS A 1 283 ? -7.928 25.994 14.762 1.00 93.12 283 LYS A CA 1
ATOM 2182 C C . LYS A 1 283 ? -8.528 24.649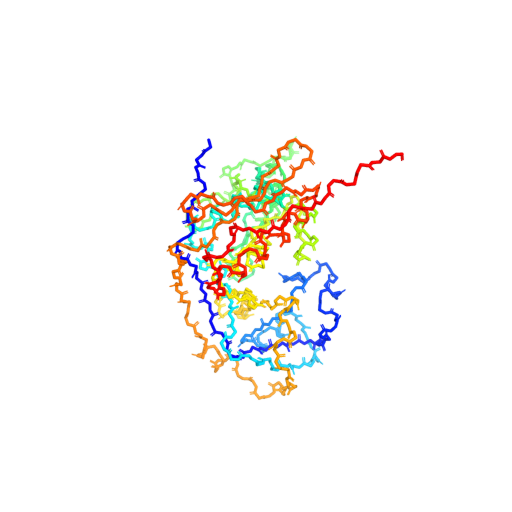 14.387 1.00 93.12 283 LYS A C 1
ATOM 2184 O O . LYS A 1 283 ? -8.358 24.198 13.258 1.00 93.12 283 LYS A O 1
ATOM 2189 N N . VAL A 1 284 ? -9.333 24.076 15.279 1.00 91.06 284 VAL A N 1
ATOM 2190 C CA . VAL A 1 284 ? -10.088 22.839 15.023 1.00 91.06 284 VAL A CA 1
ATOM 2191 C C . VAL A 1 284 ? -11.583 23.155 14.921 1.00 91.06 284 VAL A C 1
ATOM 2193 O O . VAL A 1 284 ? -12.144 23.854 15.768 1.00 91.06 284 VAL A O 1
ATOM 2196 N N . THR A 1 285 ? -12.244 22.691 13.858 1.00 88.69 285 THR A N 1
ATOM 2197 C CA . THR A 1 285 ? -13.658 22.994 13.561 1.00 88.69 285 THR A CA 1
ATOM 2198 C C . THR A 1 285 ? -14.396 21.768 13.027 1.00 88.69 285 THR A C 1
ATOM 2200 O O . THR A 1 285 ? -14.019 21.227 11.998 1.00 88.69 285 THR A O 1
ATOM 2203 N N . LEU A 1 286 ? -15.492 21.351 13.662 1.00 83.00 286 LEU A N 1
ATOM 2204 C CA . LEU A 1 286 ? -16.408 20.346 13.119 1.00 83.00 286 LEU A CA 1
ATOM 2205 C C . LEU A 1 286 ? -17.289 20.989 12.032 1.00 83.00 286 LEU A C 1
ATOM 2207 O O . LEU A 1 286 ? -18.220 21.735 12.327 1.00 83.00 286 LEU A O 1
ATOM 2211 N N . VAL A 1 287 ? -16.990 20.708 10.767 1.00 81.75 287 VAL A N 1
ATOM 2212 C CA . VAL A 1 287 ? -17.646 21.276 9.575 1.00 81.75 287 VAL A CA 1
ATOM 2213 C C . VAL A 1 287 ? -18.729 20.373 8.972 1.00 81.75 287 VAL A C 1
ATOM 2215 O O . VAL A 1 287 ? -19.377 20.747 7.998 1.00 81.75 287 VAL A O 1
ATOM 2218 N N . SER A 1 288 ? -18.945 19.180 9.529 1.00 71.19 288 SER A N 1
ATOM 2219 C CA . SER A 1 288 ? -20.044 18.278 9.137 1.00 71.19 288 SER A CA 1
ATOM 2220 C C . SER A 1 288 ? -21.402 18.643 9.738 1.00 71.19 288 SER A C 1
ATOM 2222 O O . SER A 1 288 ? -22.405 18.031 9.379 1.00 71.19 288 SER A O 1
ATOM 2224 N N . VAL A 1 289 ? -21.448 19.621 10.641 1.00 66.75 289 VAL A N 1
ATOM 2225 C CA . VAL A 1 289 ? -22.674 20.154 11.246 1.00 66.75 289 VAL A CA 1
ATOM 2226 C C . VAL A 1 289 ? -22.933 21.575 10.744 1.00 66.75 289 VAL A C 1
ATOM 2228 O O . VAL A 1 289 ? -22.006 22.283 10.347 1.00 66.75 289 VAL A O 1
ATOM 2231 N N . LYS A 1 290 ? -24.206 21.987 10.722 1.00 71.00 290 LYS A N 1
ATOM 2232 C CA . LYS A 1 290 ? -24.614 23.363 10.417 1.00 71.00 290 LYS A CA 1
ATOM 2233 C C . LYS A 1 290 ? -25.364 23.954 11.622 1.00 71.00 290 LYS A C 1
ATOM 2235 O O . LYS A 1 290 ? -26.389 23.383 11.989 1.00 71.00 290 LYS A O 1
ATOM 2240 N N . PRO A 1 291 ? -24.898 25.079 12.199 1.00 79.00 291 PRO A N 1
ATOM 2241 C CA . PRO A 1 291 ? -23.646 25.771 11.870 1.00 79.00 291 PRO A CA 1
ATOM 2242 C C . PRO A 1 291 ? -22.414 24.920 12.222 1.00 79.00 291 PRO A C 1
ATOM 2244 O O . PRO A 1 291 ? -22.501 24.021 13.055 1.00 79.00 291 PRO A O 1
ATOM 2247 N N . ALA A 1 292 ? -21.277 25.189 11.572 1.00 82.00 292 ALA A N 1
ATOM 2248 C CA . ALA A 1 292 ? -20.018 24.531 11.917 1.00 82.00 292 ALA A CA 1
ATOM 2249 C C . ALA A 1 292 ? -19.647 24.844 13.376 1.00 82.00 292 ALA A C 1
ATOM 2251 O O . ALA A 1 292 ? -19.822 25.976 13.830 1.00 82.00 292 ALA A O 1
ATOM 2252 N N . VAL A 1 293 ? -19.122 23.858 14.104 1.00 87.19 293 VAL A N 1
ATOM 2253 C CA . VAL A 1 293 ? -18.809 23.993 15.534 1.00 87.19 293 VAL A CA 1
ATOM 2254 C C . VAL A 1 293 ? -17.307 24.153 15.715 1.00 87.19 293 VAL A C 1
ATOM 2256 O O . VAL A 1 293 ? -16.529 23.274 15.352 1.00 87.19 293 VAL A O 1
ATOM 2259 N N . HIS A 1 294 ? -16.881 25.277 16.284 1.00 91.31 294 HIS A N 1
ATOM 2260 C CA . HIS A 1 294 ? -15.487 25.483 16.661 1.00 91.31 294 HIS A CA 1
ATOM 2261 C C . HIS A 1 294 ? -15.155 24.656 17.908 1.00 91.31 294 HIS A C 1
ATOM 2263 O O . HIS A 1 294 ? -15.796 24.810 18.943 1.00 91.31 294 HIS A O 1
ATOM 2269 N N . LEU A 1 295 ? -14.162 23.775 17.793 1.00 88.75 295 LEU A N 1
ATOM 2270 C CA . LEU A 1 295 ? -13.783 22.830 18.845 1.00 88.75 295 LEU A CA 1
ATOM 2271 C C . LEU A 1 295 ? -12.652 23.357 19.737 1.00 88.75 295 LEU A C 1
ATOM 2273 O O . LEU A 1 295 ? -12.509 22.893 20.863 1.00 88.75 295 LEU A O 1
ATOM 2277 N N . GLY A 1 296 ? -11.865 24.320 19.250 1.00 92.88 296 GLY A N 1
ATOM 2278 C CA . GLY A 1 296 ? -10.816 24.978 20.027 1.00 92.88 296 GLY A CA 1
ATOM 2279 C C . GLY A 1 296 ? -9.639 25.473 19.190 1.00 92.88 296 GLY A C 1
ATOM 2280 O O . GLY A 1 296 ? -9.560 25.221 17.981 1.00 92.88 296 GLY A O 1
ATOM 2281 N N . TRP A 1 297 ? -8.738 26.176 19.874 1.00 96.25 297 TRP A N 1
ATOM 2282 C CA . TRP A 1 297 ? -7.420 26.592 19.398 1.00 96.25 297 TRP A CA 1
ATOM 2283 C C . TRP A 1 297 ? -6.347 25.803 20.140 1.00 96.25 297 TRP A C 1
ATOM 2285 O O . TRP A 1 297 ? -6.520 25.486 21.318 1.00 96.25 297 TRP A O 1
ATOM 2295 N N . PHE A 1 298 ? -5.265 25.470 19.447 1.00 93.44 298 PHE A N 1
ATOM 2296 C CA . PHE A 1 298 ? -4.188 24.644 19.976 1.00 93.44 298 PHE A CA 1
ATOM 2297 C C . PHE A 1 298 ? -2.839 25.233 19.578 1.00 93.44 298 PHE A C 1
ATOM 2299 O O . PHE A 1 298 ? -2.633 25.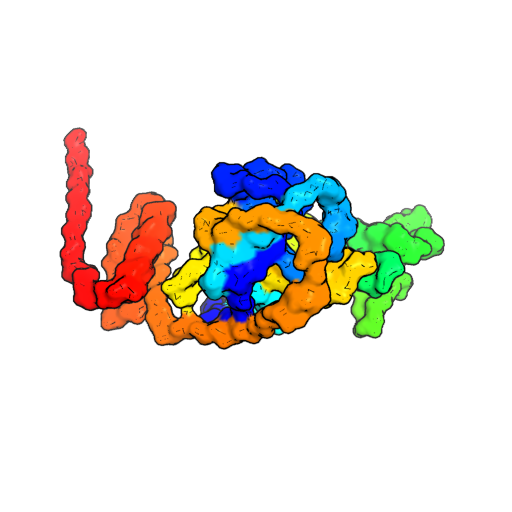595 18.424 1.00 93.44 298 PHE A O 1
ATOM 2306 N N . GLU A 1 299 ? -1.907 25.279 20.523 1.00 91.38 299 GLU A N 1
ATOM 2307 C CA . GLU A 1 299 ? -0.556 25.821 20.310 1.00 91.38 299 GLU A CA 1
ATOM 2308 C C . GLU A 1 299 ? 0.287 24.946 19.372 1.00 91.38 299 GLU A C 1
ATOM 2310 O O . GLU A 1 299 ? 1.225 25.416 18.740 1.00 91.38 299 GLU A O 1
ATOM 2315 N N . THR A 1 300 ? -0.051 23.658 19.262 1.00 88.00 300 THR A N 1
ATOM 2316 C CA . THR A 1 300 ? 0.678 22.698 18.429 1.00 88.00 300 THR A CA 1
ATOM 2317 C C . THR A 1 300 ? -0.266 21.926 17.520 1.00 88.00 300 THR A C 1
ATOM 2319 O O . THR A 1 300 ? -1.394 21.592 17.898 1.00 88.00 300 THR A O 1
ATOM 2322 N N . GLU A 1 301 ? 0.231 21.568 16.338 1.00 81.81 301 GLU A N 1
ATOM 2323 C CA . GLU A 1 301 ? -0.492 20.724 15.388 1.00 81.81 301 GLU A CA 1
ATOM 2324 C C . GLU A 1 301 ? -0.852 19.371 16.011 1.00 81.81 301 GLU A C 1
ATOM 2326 O O . GLU A 1 301 ? -1.989 18.916 15.913 1.00 81.81 301 GLU A O 1
ATOM 2331 N N . ALA A 1 302 ? 0.080 18.759 16.749 1.00 74.19 302 ALA A N 1
ATOM 2332 C CA . ALA A 1 302 ? -0.144 17.482 17.420 1.00 74.19 302 ALA A CA 1
ATOM 2333 C C . ALA A 1 302 ? -1.325 17.538 18.407 1.00 74.19 302 ALA A C 1
ATOM 2335 O O . ALA A 1 302 ? -2.119 16.598 18.488 1.00 74.19 302 ALA A O 1
ATOM 2336 N N . ALA A 1 303 ? -1.477 18.639 19.151 1.00 77.44 303 ALA A N 1
ATOM 2337 C CA . ALA A 1 303 ? -2.626 18.831 20.032 1.00 77.44 303 ALA A CA 1
ATOM 2338 C C . ALA A 1 303 ? -3.931 19.030 19.242 1.00 77.44 303 ALA A C 1
ATOM 2340 O O . ALA A 1 303 ? -4.954 18.444 19.605 1.00 77.44 303 ALA A O 1
ATOM 2341 N N . ALA A 1 304 ? -3.884 19.768 18.131 1.00 82.12 304 ALA A N 1
ATOM 2342 C CA . ALA A 1 304 ? -5.026 19.948 17.239 1.00 82.12 304 ALA A CA 1
ATOM 2343 C C . ALA A 1 304 ? -5.490 18.622 16.606 1.00 82.12 304 ALA A C 1
ATOM 2345 O O . ALA A 1 304 ? -6.688 18.335 16.566 1.00 82.12 304 ALA A O 1
ATOM 2346 N N . GLN A 1 305 ? -4.552 17.770 16.185 1.00 77.00 305 GLN A N 1
ATOM 2347 C CA . GLN A 1 305 ? -4.839 16.441 15.640 1.00 77.00 305 GLN A CA 1
ATOM 2348 C C . GLN A 1 305 ? -5.442 15.510 16.702 1.00 77.00 305 GLN A C 1
ATOM 2350 O O . GLN A 1 305 ? -6.436 14.833 16.434 1.00 77.00 305 GLN A O 1
ATOM 2355 N N . ARG A 1 306 ? -4.935 15.535 17.947 1.00 78.00 306 ARG A N 1
ATOM 2356 C CA . ARG A 1 306 ? -5.567 14.812 19.070 1.00 78.00 306 ARG A CA 1
ATOM 2357 C C . ARG A 1 306 ? -7.003 15.279 19.310 1.00 78.00 306 ARG A C 1
ATOM 2359 O O . ARG A 1 306 ? -7.892 14.452 19.506 1.00 78.00 306 ARG A O 1
ATOM 2366 N N . ALA A 1 307 ? -7.256 16.585 19.261 1.00 79.62 307 ALA A N 1
ATOM 2367 C CA . ALA A 1 307 ? -8.600 17.132 19.425 1.00 79.62 307 ALA A CA 1
ATOM 2368 C C . ALA A 1 307 ? -9.545 16.735 18.281 1.00 79.62 307 ALA A C 1
ATOM 2370 O O . ALA A 1 307 ? -10.700 16.387 18.537 1.00 79.62 307 ALA A O 1
ATOM 2371 N N . ARG A 1 308 ? -9.050 16.711 17.035 1.00 84.44 308 ARG A N 1
ATOM 2372 C CA . ARG A 1 308 ? -9.768 16.149 15.883 1.00 84.44 308 ARG A CA 1
ATOM 2373 C C . ARG A 1 308 ? -10.177 14.701 16.144 1.00 84.44 308 ARG A C 1
ATOM 2375 O O . ARG A 1 308 ? -11.356 14.385 16.006 1.00 84.44 308 ARG A O 1
ATOM 2382 N N . GLN A 1 309 ? -9.246 13.860 16.589 1.00 76.94 309 GLN A N 1
ATOM 23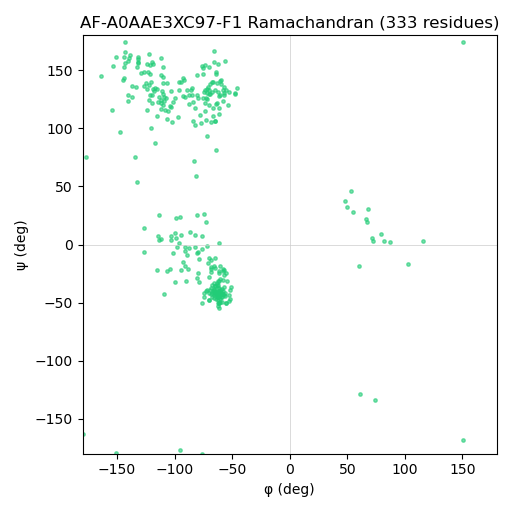83 C CA . GLN A 1 309 ? -9.512 12.450 16.888 1.00 76.94 309 GLN A CA 1
ATOM 2384 C C . GLN A 1 309 ? -10.580 12.271 17.979 1.00 76.94 309 GLN A C 1
ATOM 2386 O O . GLN A 1 309 ? -11.535 11.511 17.812 1.00 76.94 309 GLN A O 1
ATOM 2391 N N . VAL A 1 310 ? -10.492 13.039 19.072 1.00 79.12 310 VAL A N 1
ATOM 2392 C CA . VAL A 1 310 ? -11.508 13.024 20.140 1.00 79.12 310 VAL A CA 1
ATOM 2393 C C . VAL A 1 310 ? -12.885 13.436 19.612 1.00 79.12 310 VAL A C 1
ATOM 2395 O O . VAL A 1 310 ? -13.889 12.808 19.954 1.00 79.12 310 VAL A O 1
ATOM 2398 N N . ALA A 1 311 ? -12.954 14.473 18.777 1.00 78.19 311 ALA A N 1
ATOM 2399 C CA . ALA A 1 311 ? -14.213 14.958 18.223 1.00 78.19 311 ALA A CA 1
ATOM 2400 C C . ALA A 1 311 ? -14.863 13.957 17.257 1.00 78.19 311 ALA A C 1
ATOM 2402 O O . ALA A 1 311 ? -16.073 13.738 17.336 1.00 78.19 311 ALA A O 1
ATOM 2403 N N . LEU A 1 312 ? -14.074 13.312 16.393 1.00 75.44 312 LEU A N 1
ATOM 2404 C CA . LEU A 1 312 ? -14.557 12.252 15.504 1.00 75.44 312 LEU A CA 1
ATOM 2405 C C . LEU A 1 312 ? -15.088 11.058 16.308 1.00 75.44 312 LEU A C 1
ATOM 2407 O O . LEU A 1 312 ? -16.203 10.600 16.055 1.00 75.44 312 LEU A O 1
ATOM 2411 N N . LYS A 1 313 ? -14.356 10.631 17.348 1.00 73.38 313 LYS A N 1
ATOM 2412 C CA . LYS A 1 313 ? -14.769 9.539 18.242 1.00 73.38 313 LYS A CA 1
ATOM 2413 C C . LYS A 1 313 ? -16.077 9.844 18.980 1.00 73.38 313 LYS A C 1
ATOM 2415 O O . LYS A 1 313 ? -16.957 8.990 19.040 1.00 73.38 313 LYS A O 1
ATOM 2420 N N . ARG A 1 314 ? -16.239 11.063 19.511 1.00 74.50 314 ARG A N 1
ATOM 2421 C CA . ARG A 1 314 ? -17.483 11.497 20.181 1.00 74.50 314 ARG A CA 1
ATOM 2422 C C . ARG A 1 314 ? -18.669 11.566 19.224 1.00 74.50 314 ARG A C 1
ATOM 2424 O O . ARG A 1 314 ? -19.770 11.164 19.583 1.00 74.50 314 ARG A O 1
ATOM 2431 N N . TYR A 1 315 ? -18.453 12.049 18.003 1.00 67.88 315 TYR A N 1
ATOM 2432 C CA . TYR A 1 315 ? -19.513 12.081 17.000 1.00 67.88 315 TYR A CA 1
ATOM 2433 C C . TYR A 1 315 ? -19.953 10.666 16.603 1.00 67.88 315 TYR A C 1
ATOM 2435 O O . TYR A 1 315 ? -21.150 10.406 16.514 1.00 67.88 315 TYR A O 1
ATOM 2443 N N . ALA A 1 316 ? -19.002 9.741 16.430 1.00 63.22 316 ALA A N 1
ATOM 2444 C CA . ALA A 1 316 ? -19.288 8.333 16.156 1.00 63.22 316 ALA A CA 1
ATOM 2445 C C . ALA A 1 316 ? -20.069 7.648 17.296 1.00 63.22 316 ALA A C 1
ATOM 2447 O O . ALA A 1 316 ? -20.896 6.782 17.029 1.00 63.22 316 ALA A O 1
ATOM 2448 N N . ALA A 1 317 ? -19.866 8.072 18.548 1.00 67.56 317 ALA A N 1
ATOM 2449 C CA . ALA A 1 317 ? -20.602 7.576 19.714 1.00 67.56 317 ALA A CA 1
ATOM 2450 C C . ALA A 1 317 ? -22.043 8.123 19.842 1.00 67.56 317 ALA A C 1
ATOM 2452 O O . ALA A 1 317 ? -22.769 7.709 20.741 1.00 67.56 317 ALA A O 1
ATOM 2453 N N . GLY A 1 318 ? -22.480 9.035 18.962 1.00 60.28 318 GLY A N 1
ATOM 2454 C CA . GLY A 1 318 ? -23.829 9.615 18.995 1.00 60.28 318 GLY A CA 1
ATOM 2455 C C . GLY A 1 318 ? -23.988 10.853 19.890 1.00 60.28 318 GLY A C 1
ATOM 2456 O O . GLY A 1 318 ? -25.068 11.440 19.924 1.00 60.28 318 GLY A O 1
ATOM 2457 N N . ASP A 1 319 ? -22.914 11.332 20.526 1.00 56.91 319 ASP A N 1
ATOM 2458 C CA . ASP A 1 319 ? -22.925 12.496 21.435 1.00 56.91 319 ASP A CA 1
ATOM 2459 C C . ASP A 1 319 ? -22.997 13.858 20.713 1.00 56.91 319 ASP A C 1
ATOM 2461 O O . ASP A 1 319 ? -22.906 14.922 21.328 1.00 56.91 319 ASP A O 1
ATOM 2465 N N . GLY A 1 320 ? -23.187 13.865 19.390 1.00 51.09 320 GLY A N 1
ATOM 2466 C CA . GLY A 1 320 ? -23.119 15.053 18.529 1.00 51.09 320 GLY A CA 1
ATOM 2467 C C . GLY A 1 320 ? -24.130 16.175 18.819 1.00 51.09 320 GLY A C 1
ATOM 2468 O O . GLY A 1 320 ? -24.126 17.175 18.104 1.00 51.09 320 GLY A O 1
ATOM 2469 N N . ARG A 1 321 ? -24.988 16.046 19.841 1.00 47.56 321 ARG A N 1
ATOM 2470 C CA . ARG A 1 321 ? -25.956 17.077 20.257 1.00 47.56 321 ARG A CA 1
ATOM 2471 C C . ARG A 1 321 ? -25.536 17.897 21.485 1.00 47.56 321 ARG A C 1
ATOM 2473 O O . ARG A 1 321 ? -26.211 18.878 21.771 1.00 47.56 321 ARG A O 1
ATOM 2480 N N . SER A 1 322 ? -24.444 17.566 22.186 1.00 45.28 322 SER A N 1
ATOM 2481 C CA . SER A 1 322 ? -24.093 18.216 23.469 1.00 45.28 322 SER A CA 1
ATOM 2482 C C . SER A 1 322 ? -22.816 19.075 23.470 1.00 45.28 322 SER A C 1
ATOM 2484 O O . SER A 1 322 ? -22.464 19.639 24.502 1.00 45.28 322 SER A O 1
ATOM 2486 N N . ALA A 1 323 ? -22.132 19.268 22.335 1.00 46.62 323 ALA A N 1
ATOM 2487 C CA . ALA A 1 323 ? -20.849 19.995 22.266 1.00 46.62 323 ALA A CA 1
ATOM 2488 C C . ALA A 1 323 ? -20.937 21.535 22.447 1.00 46.62 323 ALA A C 1
ATOM 2490 O O . ALA A 1 323 ? -20.025 22.263 22.061 1.00 46.62 323 ALA A O 1
ATOM 2491 N N . GLY A 1 324 ? -22.029 22.041 23.020 1.00 40.28 324 GLY A N 1
ATOM 2492 C CA . GLY A 1 324 ? -22.355 23.462 23.109 1.00 40.28 324 GLY A CA 1
ATOM 2493 C C . GLY A 1 324 ? -22.027 24.148 24.436 1.00 40.28 324 GLY A C 1
ATOM 2494 O O . GLY A 1 324 ? -22.668 25.146 24.711 1.00 40.28 324 GLY A O 1
ATOM 2495 N N . SER A 1 325 ? -21.106 23.654 25.273 1.00 40.91 325 SER A N 1
ATOM 2496 C CA . SER A 1 325 ? -20.593 24.409 26.441 1.00 40.91 325 SER A CA 1
ATOM 2497 C C . SER A 1 325 ? -19.495 23.634 27.186 1.00 40.91 325 SER A C 1
ATOM 2499 O O . SER A 1 325 ? -19.736 23.054 28.243 1.00 40.91 325 SER A O 1
ATOM 2501 N N . GLY A 1 326 ? -18.280 23.585 26.639 1.00 39.50 326 GLY A N 1
ATOM 2502 C CA . GLY A 1 326 ? -17.095 23.172 27.403 1.00 39.50 326 GLY A CA 1
ATOM 2503 C C . GLY A 1 326 ? -16.411 24.394 28.033 1.00 39.50 326 GLY A C 1
ATOM 2504 O O . GLY A 1 326 ? -16.376 25.443 27.384 1.00 39.50 326 GLY A O 1
ATOM 2505 N N . PRO A 1 327 ? -15.880 24.309 29.267 1.00 34.28 327 PRO A N 1
ATOM 2506 C CA . PRO A 1 327 ? -15.232 25.442 29.920 1.00 34.28 327 PRO A CA 1
ATOM 2507 C C . PRO A 1 327 ? -13.996 25.892 29.128 1.00 34.28 327 PRO A C 1
ATOM 2509 O O . PRO A 1 327 ? -13.157 25.078 28.744 1.00 34.28 327 PRO A O 1
ATOM 2512 N N . ARG A 1 328 ? -13.889 27.206 28.883 1.00 38.38 328 ARG A N 1
ATOM 2513 C CA . ARG A 1 328 ? -12.670 27.833 28.352 1.00 38.38 328 ARG A CA 1
ATOM 2514 C C . ARG A 1 328 ? -11.504 27.515 29.301 1.00 38.38 328 ARG A C 1
ATOM 2516 O O . ARG A 1 328 ? -11.649 27.789 30.493 1.00 38.38 328 ARG A O 1
ATOM 2523 N N . PRO A 1 329 ? -10.358 27.000 28.821 1.00 39.19 329 PRO A N 1
ATOM 2524 C CA . PRO A 1 329 ? -9.164 26.942 29.650 1.00 39.19 329 PRO A CA 1
ATOM 2525 C C . PRO A 1 329 ? -8.778 28.373 30.040 1.00 39.19 329 PRO A C 1
ATOM 2527 O O . PRO A 1 329 ? -8.725 29.274 29.198 1.00 39.19 329 PRO A O 1
ATOM 2530 N N . ALA A 1 330 ? -8.602 28.591 31.341 1.00 36.69 330 ALA A N 1
ATOM 2531 C CA . ALA A 1 330 ? -8.207 29.877 31.886 1.00 36.69 330 ALA A CA 1
ATOM 2532 C C . ALA A 1 330 ? -6.839 30.270 31.316 1.00 36.69 330 ALA A C 1
ATOM 2534 O O . ALA A 1 330 ? -5.886 29.496 31.388 1.00 36.69 330 ALA A O 1
ATOM 2535 N N . ARG A 1 331 ? -6.740 31.486 30.768 1.00 36.50 331 ARG A N 1
ATOM 2536 C CA . ARG A 1 331 ? -5.447 32.125 30.515 1.00 36.50 331 ARG A CA 1
ATOM 2537 C C . ARG A 1 331 ? -4.756 32.282 31.867 1.00 36.50 331 ARG A C 1
ATOM 2539 O O . ARG A 1 331 ? -5.234 33.052 32.697 1.00 36.50 331 ARG A O 1
ATOM 2546 N N . GLN A 1 332 ? -3.659 31.563 32.091 1.00 34.66 332 GLN A N 1
ATOM 2547 C CA . GLN A 1 332 ? -2.723 31.938 33.144 1.00 34.66 332 GLN A CA 1
ATOM 2548 C C . GLN A 1 332 ? -2.123 33.287 32.745 1.00 34.66 332 GLN A C 1
ATOM 2550 O O . GLN A 1 332 ? -1.356 33.385 31.791 1.00 34.66 332 GLN A O 1
ATOM 2555 N N . ALA A 1 333 ? -2.559 34.343 33.428 1.00 34.25 333 ALA A N 1
ATOM 2556 C CA . ALA A 1 333 ? -1.888 35.627 33.401 1.00 34.25 333 ALA A CA 1
ATOM 2557 C C . ALA A 1 333 ? -0.610 35.484 34.236 1.00 34.25 333 ALA A C 1
ATOM 2559 O O . ALA A 1 333 ? -0.688 35.205 35.432 1.00 34.25 333 ALA A O 1
ATOM 2560 N N . GLY A 1 334 ? 0.545 35.612 33.585 1.00 40.78 334 GLY A N 1
ATOM 2561 C CA . GLY A 1 334 ? 1.826 35.731 34.268 1.00 40.78 334 GLY A CA 1
ATOM 2562 C C . GLY A 1 334 ? 1.904 37.060 35.016 1.00 40.78 334 GLY A C 1
ATOM 2563 O O . GLY A 1 334 ? 1.583 38.108 34.449 1.00 40.78 334 GLY A O 1
ATOM 2564 N N . ALA A 1 335 ? 2.301 36.972 36.282 1.00 37.38 335 ALA A N 1
ATOM 2565 C CA . ALA A 1 335 ? 3.044 38.009 36.985 1.00 37.38 335 ALA A CA 1
ATOM 2566 C C . ALA A 1 335 ? 4.537 37.690 36.847 1.00 37.38 335 ALA A C 1
ATOM 2568 O O . ALA A 1 335 ? 4.861 36.480 36.774 1.00 37.38 335 ALA A O 1
#

Foldseek 3Di:
DDDQQDDFWFWKFWDFKWKAWADDDLVCQQPPCPAPDPQASFGKTALFVVLVCVLVVSPPTFMKMWGDGGAMAGALVVCVVPVSNLRSLLVVCVVVVFWDKDKWKWAWAADPVRDIDIWTHPDPLVSVVVQCVRVVVPVQQDPVPSDHDQVPADADPVRHGSIDIDIAIFGDPVLCVQRNHDTDPTDRCSVSSVFSCLQQPVCLQQVHHHQWYKHCWDPDSVVSIHIMITGGSVNRVNIDIDTDDPVVRDSVVSVVVGDDIDIGTRDPLRWDWDWDDDPQWIWIWGVSDVVIHTQDIGNDPVVNVVSVVVVSNCVSVVVVPPSPDDDDDDPPDDD